Protein AF-0000000067929546 (afdb_homodimer)

Radius of gyration: 17.19 Å; Cα contacts (8 Å, |Δi|>4): 699; chains: 2; bounding box: 38×49×46 Å

Nearest PDB structures (foldseek):
  8ajq-assembly2_C  TM=8.766E-01  e=4.048E-09  Pseudomonas aeruginosa PAO1
  3fac-assembly6_F  TM=7.781E-01  e=1.455E-05  Cereibacter sphaeroides 2.4.1
  1xa8-assembly1_A  TM=7.874E-01  e=9.849E-05  Paracoccus denitrificans
  4x7r-assembly2_B  TM=7.708E-01  e=5.380E-01  Staphylococcus aureus subsp. aureus 21178
  8p1x-assembly1_AAA  TM=8.011E-01  e=2.867E+00  Staphylococcus epidermidis

Structure (mmCIF, N/CA/C/O backbone):
data_AF-0000000067929546-model_v1
#
loop_
_entity.id
_entity.type
_entity.pdbx_description
1 polymer 'CENP-V/GFA domain-containing protein'
#
loop_
_atom_site.group_PDB
_atom_site.id
_atom_site.type_symbol
_atom_site.label_atom_id
_atom_site.label_alt_id
_atom_site.label_comp_id
_atom_site.label_asym_id
_atom_site.label_entity_id
_atom_site.label_seq_id
_atom_site.pdbx_PDB_ins_code
_atom_site.Cartn_x
_atom_site.Cartn_y
_atom_site.Cartn_z
_atom_site.occupancy
_atom_site.B_iso_or_equiv
_atom_site.auth_seq_id
_atom_site.auth_comp_id
_atom_site.auth_asym_id
_atom_site.auth_atom_id
_atom_site.pdbx_PDB_model_num
ATOM 1 N N . MET A 1 1 ? 4.473 21.969 -3.254 1 92.31 1 MET A N 1
ATOM 2 C CA . MET A 1 1 ? 4.766 20.781 -4.047 1 92.31 1 MET A CA 1
ATOM 3 C C . MET A 1 1 ? 3.49 20.219 -4.664 1 92.31 1 MET A C 1
ATOM 5 O O . MET A 1 1 ? 2.445 20.172 -4.012 1 92.31 1 MET A O 1
ATOM 9 N N . ARG A 1 2 ? 3.539 19.891 -5.938 1 94.44 2 ARG A N 1
ATOM 10 C CA . ARG A 1 2 ? 2.441 19.219 -6.637 1 94.44 2 ARG A CA 1
ATOM 11 C C . ARG A 1 2 ? 2.705 17.734 -6.777 1 94.44 2 ARG A C 1
ATOM 13 O O . ARG A 1 2 ? 3.832 17.312 -7.055 1 94.44 2 ARG A O 1
ATOM 20 N N . ASP A 1 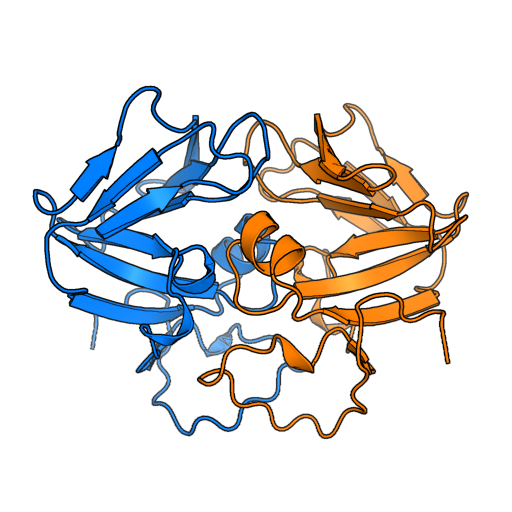3 ? 1.625 17.047 -6.547 1 96.81 3 ASP A N 1
ATOM 21 C CA . ASP A 1 3 ? 1.729 15.594 -6.641 1 96.81 3 ASP A CA 1
ATOM 22 C C . ASP A 1 3 ? 0.472 14.992 -7.27 1 96.81 3 ASP A C 1
ATOM 24 O O . ASP A 1 3 ? -0.437 15.727 -7.672 1 96.81 3 ASP A O 1
ATOM 28 N N . ARG A 1 4 ? 0.546 13.68 -7.562 1 97.56 4 ARG A N 1
ATOM 29 C CA . ARG A 1 4 ? -0.536 13.008 -8.273 1 97.56 4 ARG A CA 1
ATOM 30 C C . ARG A 1 4 ? -0.603 11.531 -7.902 1 97.56 4 ARG A C 1
ATOM 32 O O . ARG A 1 4 ? 0.358 10.969 -7.367 1 97.56 4 ARG A O 1
ATOM 39 N N . CYS A 1 5 ? -1.801 10.984 -8.188 1 98.12 5 CYS A N 1
ATOM 40 C CA . CYS A 1 5 ? -1.928 9.539 -8.055 1 98.12 5 CYS A CA 1
ATOM 41 C C . CYS A 1 5 ? -1.121 8.82 -9.125 1 98.12 5 CYS A C 1
ATOM 43 O O . CYS A 1 5 ? -0.432 9.453 -9.922 1 98.12 5 CYS A O 1
ATOM 45 N N . PHE A 1 6 ? -1.157 7.504 -9.164 1 98.38 6 PHE A N 1
ATOM 46 C CA . PHE A 1 6 ? -0.359 6.652 -10.039 1 98.38 6 PHE A CA 1
ATOM 47 C C . PHE A 1 6 ? -0.61 6.996 -11.508 1 98.38 6 PHE A C 1
ATOM 49 O O . PHE A 1 6 ? 0.334 7.133 -12.289 1 98.38 6 PHE A O 1
ATOM 56 N N . CYS A 1 7 ? -1.867 7.195 -11.859 1 98.12 7 CYS A N 1
ATOM 57 C CA . CYS A 1 7 ? -2.219 7.379 -13.266 1 98.12 7 CYS A CA 1
ATOM 58 C C . CYS A 1 7 ? -2.262 8.859 -13.625 1 98.12 7 CYS A C 1
ATOM 60 O O . CYS A 1 7 ? -2.373 9.211 -14.805 1 98.12 7 CYS A O 1
ATOM 62 N N . GLY A 1 8 ? -2.268 9.68 -12.641 1 97.69 8 GLY A N 1
ATOM 63 C CA . GLY A 1 8 ? -2.275 11.109 -12.906 1 97.69 8 GLY A CA 1
ATOM 64 C C . GLY A 1 8 ? -3.672 11.703 -12.961 1 97.69 8 GLY A C 1
ATOM 65 O O . GLY A 1 8 ? -3.832 12.914 -13.094 1 97.69 8 GLY A O 1
ATOM 66 N N . ALA A 1 9 ? -4.746 10.922 -12.75 1 98 9 ALA A N 1
ATOM 67 C CA . ALA A 1 9 ? -6.121 11.406 -12.844 1 98 9 ALA A CA 1
ATOM 68 C C . ALA A 1 9 ? -6.441 12.352 -11.695 1 98 9 ALA A C 1
ATOM 70 O O . ALA A 1 9 ? -7.297 13.234 -11.828 1 98 9 ALA A O 1
ATOM 71 N N . ILE A 1 10 ? -5.809 12.156 -10.578 1 98.31 10 ILE A N 1
ATOM 72 C CA . ILE A 1 10 ? -5.992 13.023 -9.414 1 98.31 10 ILE A CA 1
ATOM 73 C C . ILE A 1 10 ? -4.688 13.75 -9.102 1 98.31 10 ILE A C 1
ATOM 75 O O . ILE A 1 10 ? -3.623 13.133 -9.047 1 98.31 10 ILE A O 1
ATOM 79 N N . ALA A 1 11 ? -4.754 15 -8.969 1 98 11 ALA A N 1
ATOM 80 C CA . ALA A 1 11 ? -3.617 15.836 -8.578 1 98 11 ALA A CA 1
ATOM 81 C C . ALA A 1 11 ? -3.932 16.625 -7.32 1 98 11 ALA A C 1
ATOM 83 O O . ALA A 1 11 ? -5.094 16.922 -7.031 1 98 11 ALA A O 1
ATOM 84 N N . PHE A 1 12 ? -2.904 16.953 -6.574 1 97.75 12 PHE A N 1
ATOM 85 C CA . PHE A 1 12 ? -3.064 17.75 -5.367 1 97.75 12 PHE A CA 1
ATOM 86 C C . PHE A 1 12 ? -1.812 18.562 -5.09 1 97.75 12 PHE A C 1
ATOM 88 O O . PHE A 1 12 ? -0.768 18.344 -5.707 1 97.75 12 PHE A O 1
ATOM 95 N N . GLU A 1 13 ? -2.041 19.547 -4.23 1 97.44 13 GLU A N 1
ATOM 96 C CA . GLU A 1 13 ? -0.948 20.422 -3.82 1 97.44 13 GLU A CA 1
ATOM 97 C C . GLU A 1 13 ? -0.773 20.406 -2.305 1 97.44 13 GLU A C 1
ATOM 99 O O . GLU A 1 13 ? -1.757 20.406 -1.562 1 97.44 13 GLU A O 1
ATOM 104 N N . VAL A 1 14 ? 0.475 20.406 -1.931 1 95.5 14 VAL A N 1
ATOM 105 C CA . VAL A 1 14 ? 0.87 20.594 -0.538 1 95.5 14 VAL A CA 1
ATOM 106 C C . VAL A 1 14 ? 1.762 21.828 -0.413 1 95.5 14 VAL A C 1
ATOM 108 O O . VAL A 1 14 ? 2.82 21.891 -1.041 1 95.5 14 VAL A O 1
ATOM 111 N N . ASP A 1 15 ? 1.363 22.844 0.345 1 90.81 15 ASP A N 1
ATOM 112 C CA . ASP A 1 15 ? 2.049 24.125 0.429 1 90.81 15 ASP A CA 1
ATOM 113 C C . ASP A 1 15 ? 2.82 24.25 1.74 1 90.81 15 ASP A C 1
ATOM 115 O O . ASP A 1 15 ? 3.822 24.969 1.812 1 90.81 15 ASP A O 1
ATOM 119 N N . GLY A 1 16 ? 2.842 23.531 2.65 1 81.19 16 GLY A N 1
ATOM 120 C CA . GLY A 1 16 ? 3.533 23.641 3.926 1 81.19 16 GLY A CA 1
ATOM 121 C C . GLY A 1 16 ? 4.41 22.438 4.23 1 81.19 16 GLY A C 1
ATOM 122 O O . GLY A 1 16 ? 4.402 21.453 3.486 1 81.19 16 GLY A O 1
ATOM 123 N N . PRO A 1 17 ? 5.297 22.75 5.211 1 85.56 17 PRO A N 1
ATOM 124 C CA . PRO A 1 17 ? 6.129 21.625 5.641 1 85.56 17 PRO A CA 1
ATOM 125 C C . PRO A 1 17 ? 5.305 20.453 6.168 1 85.56 17 PRO A C 1
ATOM 127 O O . PRO A 1 17 ? 4.195 20.641 6.672 1 85.56 17 PRO A O 1
ATOM 130 N N . ALA A 1 18 ? 5.844 19.281 5.969 1 84.94 18 ALA A N 1
ATOM 131 C CA . ALA A 1 18 ? 5.258 18.141 6.656 1 84.94 18 ALA A CA 1
ATOM 132 C C . ALA A 1 18 ? 5.363 18.297 8.172 1 84.94 18 ALA A C 1
ATOM 134 O O . ALA A 1 18 ? 6.434 18.609 8.695 1 84.94 18 ALA A O 1
ATOM 135 N N . GLN A 1 19 ? 4.23 18.188 8.844 1 83.25 19 GLN A N 1
ATOM 136 C CA . GLN A 1 19 ? 4.211 18.266 10.305 1 83.25 19 GLN A CA 1
ATOM 137 C C . GLN A 1 19 ? 4.871 17.031 10.922 1 83.25 19 GLN A C 1
ATOM 139 O O . GLN A 1 19 ? 5.453 17.125 12.008 1 83.25 19 GLN A O 1
ATOM 144 N N . ALA A 1 20 ? 4.676 15.945 10.336 1 92.56 20 ALA A N 1
ATOM 145 C CA . ALA A 1 20 ? 5.207 14.664 10.797 1 92.56 20 ALA A CA 1
ATOM 146 C C . ALA A 1 20 ? 5.418 13.711 9.625 1 92.56 20 ALA A C 1
ATOM 148 O O . ALA A 1 20 ? 4.766 13.844 8.586 1 92.56 20 ALA A O 1
ATOM 149 N N . CYS A 1 21 ? 6.387 12.922 9.758 1 97.75 21 CYS A N 1
ATOM 150 C CA . CYS A 1 21 ? 6.598 11.773 8.883 1 97.75 21 CYS A CA 1
ATOM 151 C C . CYS A 1 21 ? 6.738 10.492 9.688 1 97.75 21 CYS A C 1
ATOM 153 O O . CYS A 1 21 ? 7.723 10.305 10.406 1 97.75 21 CYS A O 1
ATOM 155 N N . VAL A 1 22 ? 5.754 9.617 9.609 1 98.12 22 VAL A N 1
ATOM 156 C CA . VAL A 1 22 ? 5.711 8.469 10.508 1 98.12 22 VAL A CA 1
ATOM 157 C C . VAL A 1 22 ? 5.414 7.203 9.711 1 98.12 22 VAL A C 1
ATOM 159 O O . VAL A 1 22 ? 4.738 7.254 8.68 1 98.12 22 VAL A O 1
ATOM 162 N N . VAL A 1 23 ? 5.961 6.066 10.211 1 98.88 23 VAL A N 1
ATOM 163 C CA . VAL A 1 23 ? 5.656 4.75 9.656 1 98.88 23 VAL A CA 1
ATOM 164 C C . VAL A 1 23 ? 4.539 4.098 10.461 1 98.88 23 VAL A C 1
ATOM 166 O O . VAL A 1 23 ? 4.625 3.996 11.688 1 98.88 23 VAL A O 1
ATOM 169 N N . CYS A 1 24 ? 3.5 3.672 9.828 1 98.75 24 CYS A N 1
ATOM 170 C CA . CYS A 1 24 ? 2.398 2.992 10.5 1 98.75 24 CYS A CA 1
ATOM 171 C C . CYS A 1 24 ? 2.385 1.507 10.164 1 98.75 24 CYS A C 1
ATOM 173 O O . CYS A 1 24 ? 2.553 1.13 9 1 98.75 24 CYS A O 1
ATOM 175 N N . HIS A 1 25 ? 2.186 0.686 11.203 1 98.88 25 HIS A N 1
ATOM 176 C CA . HIS A 1 25 ? 2.174 -0.763 11.039 1 98.88 25 HIS A CA 1
ATOM 177 C C . HIS A 1 25 ? 0.785 -1.336 11.305 1 98.88 25 HIS A C 1
ATOM 179 O O . HIS A 1 25 ? 0.599 -2.555 11.289 1 98.88 25 HIS A O 1
ATOM 185 N N . CYS A 1 26 ? -0.256 -0.526 11.477 1 98.44 26 CYS A N 1
ATOM 186 C CA . CYS A 1 26 ? -1.55 -1.062 11.875 1 98.44 26 CYS A CA 1
ATOM 187 C C . CYS A 1 26 ? -2.176 -1.883 10.758 1 98.44 26 CYS A C 1
ATOM 189 O O . CYS A 1 26 ? -1.914 -1.633 9.578 1 98.44 26 CYS A O 1
ATOM 191 N N . GLU A 1 27 ? -3.02 -2.756 11.148 1 98.31 27 GLU A N 1
ATOM 192 C CA . GLU A 1 27 ? -3.666 -3.639 10.188 1 98.31 27 GLU A CA 1
ATOM 193 C C . GLU A 1 27 ? -4.488 -2.844 9.172 1 98.31 27 GLU A C 1
ATOM 195 O O . GLU A 1 27 ? -4.531 -3.191 7.992 1 98.31 27 GLU A O 1
ATOM 200 N N . SER A 1 28 ? -5.199 -1.804 9.57 1 98.19 28 SER A N 1
ATOM 201 C CA . SER A 1 28 ? -6.055 -1.039 8.672 1 98.19 28 SER A CA 1
ATOM 202 C C . SER A 1 28 ? -5.246 -0.432 7.527 1 98.19 28 SER A C 1
ATOM 204 O O . SER A 1 28 ? -5.633 -0.535 6.363 1 98.19 28 SER A O 1
ATOM 206 N N . CYS A 1 29 ? -4.109 0.156 7.867 1 98.38 29 CYS A N 1
ATOM 207 C CA . CYS A 1 29 ? -3.277 0.755 6.832 1 98.38 29 CYS A CA 1
ATOM 208 C C . CYS A 1 29 ? -2.639 -0.318 5.957 1 98.38 29 CYS A C 1
ATOM 210 O O . CYS A 1 29 ? -2.488 -0.131 4.746 1 98.38 29 CYS A O 1
ATOM 212 N N . ARG A 1 30 ? -2.24 -1.411 6.645 1 98.69 30 ARG A N 1
ATOM 213 C CA . ARG A 1 30 ? -1.715 -2.551 5.902 1 98.69 30 ARG A CA 1
ATOM 214 C C . ARG A 1 30 ? -2.721 -3.039 4.863 1 98.69 30 ARG A C 1
ATOM 216 O O . ARG A 1 30 ? -2.359 -3.289 3.711 1 98.69 30 ARG A O 1
ATOM 223 N N . ARG A 1 31 ? -3.969 -3.088 5.207 1 98.25 31 ARG A N 1
ATOM 224 C CA . ARG A 1 31 ? -5.012 -3.57 4.309 1 98.25 31 ARG A CA 1
ATOM 225 C C . ARG A 1 31 ? -5.352 -2.525 3.252 1 98.25 31 ARG A C 1
ATOM 227 O O . ARG A 1 31 ? -5.582 -2.863 2.088 1 98.25 31 ARG A O 1
ATOM 234 N N . GLN A 1 32 ? -5.383 -1.284 3.609 1 98.62 32 GLN A N 1
ATOM 235 C CA . GLN A 1 32 ? -5.707 -0.235 2.648 1 98.62 32 GLN A CA 1
ATOM 236 C C . GLN A 1 32 ? -4.672 -0.171 1.531 1 98.62 32 GLN A C 1
ATOM 238 O O . GLN A 1 32 ? -5.02 -0.014 0.359 1 98.62 32 GLN A O 1
ATOM 243 N N . CYS A 1 33 ? -3.41 -0.289 1.898 1 98.88 33 CYS A N 1
ATOM 244 C CA . CYS A 1 33 ? -2.33 -0.097 0.936 1 98.88 33 CYS A CA 1
ATOM 245 C C . CYS A 1 33 ? -1.779 -1.437 0.461 1 98.88 33 CYS A C 1
ATOM 247 O O . CYS A 1 33 ? -0.875 -1.479 -0.376 1 98.88 33 CYS A O 1
ATOM 249 N N . SER A 1 34 ? -2.287 -2.549 1.002 1 98.81 34 SER A N 1
ATOM 250 C CA . SER A 1 34 ? -1.815 -3.896 0.699 1 98.81 34 SER A CA 1
ATOM 251 C C . SER A 1 34 ? -0.295 -3.982 0.788 1 98.81 34 SER A C 1
ATOM 253 O O . SER A 1 34 ? 0.356 -4.512 -0.114 1 98.81 34 SER A O 1
ATOM 255 N N . ALA A 1 35 ? 0.312 -3.465 1.835 1 98.94 35 ALA A N 1
ATOM 256 C CA . ALA A 1 35 ? 1.752 -3.371 2.064 1 98.94 35 ALA A CA 1
ATOM 257 C C . ALA A 1 35 ? 2.088 -3.59 3.537 1 98.94 35 ALA A C 1
ATOM 259 O O . ALA A 1 35 ? 1.238 -3.393 4.41 1 98.94 35 ALA A O 1
ATOM 260 N N . PRO A 1 36 ? 3.289 -4.07 3.812 1 98.88 36 PRO A N 1
ATOM 261 C CA . PRO A 1 36 ? 3.592 -4.434 5.199 1 98.88 36 PRO A CA 1
ATOM 262 C C . PRO A 1 36 ? 3.709 -3.215 6.113 1 98.88 36 PRO A C 1
ATOM 264 O O . PRO A 1 36 ? 3.68 -3.354 7.34 1 98.88 36 PRO A O 1
ATOM 267 N N . MET A 1 37 ? 3.877 -2.059 5.562 1 98.88 37 MET A N 1
ATOM 268 C CA . MET A 1 37 ? 3.932 -0.784 6.273 1 98.88 37 MET A CA 1
ATOM 269 C C . MET A 1 37 ? 3.594 0.373 5.336 1 98.88 37 MET A C 1
ATOM 271 O O . MET A 1 37 ? 3.688 0.239 4.117 1 98.88 37 MET A O 1
ATOM 275 N N . THR A 1 38 ? 3.166 1.454 5.91 1 98.81 38 THR A N 1
ATOM 276 C CA . THR A 1 38 ? 2.996 2.697 5.168 1 98.81 38 THR A CA 1
ATOM 277 C C . THR A 1 38 ? 3.688 3.855 5.883 1 98.81 38 THR A C 1
ATOM 279 O O . THR A 1 38 ? 4.141 3.707 7.02 1 98.81 38 THR A O 1
ATOM 282 N N . THR A 1 39 ? 3.926 4.898 5.152 1 98.75 39 THR A N 1
ATOM 283 C CA . THR A 1 39 ? 4.551 6.098 5.691 1 98.75 39 THR A CA 1
ATOM 284 C C . THR A 1 39 ? 3.717 7.336 5.371 1 98.75 39 THR A C 1
ATOM 286 O O . THR A 1 39 ? 3.387 7.586 4.211 1 98.75 39 THR A O 1
ATOM 289 N N . TYR A 1 40 ? 3.393 8.109 6.398 1 97.88 40 TYR A N 1
ATOM 290 C CA . TYR A 1 40 ? 2.557 9.297 6.246 1 97.88 40 TYR A CA 1
ATOM 291 C C . TYR A 1 40 ? 3.375 10.562 6.438 1 97.88 40 TYR A C 1
ATOM 293 O O . TYR A 1 40 ? 4.309 10.594 7.242 1 97.88 40 TYR A O 1
ATOM 301 N N . ILE A 1 41 ? 2.971 11.555 5.699 1 97.25 41 ILE A N 1
ATOM 302 C CA . ILE A 1 41 ? 3.297 12.93 6.066 1 97.25 41 ILE A CA 1
ATOM 303 C C . ILE A 1 41 ? 2.033 13.656 6.516 1 97.25 41 ILE A C 1
ATOM 305 O O . ILE A 1 41 ? 0.998 13.586 5.848 1 97.25 41 ILE A O 1
ATOM 309 N N . GLY A 1 42 ? 2.064 14.234 7.719 1 97.12 42 GLY A N 1
ATOM 310 C CA . GLY A 1 42 ? 0.975 15.07 8.195 1 97.12 42 GLY A CA 1
ATOM 311 C C . GLY A 1 42 ? 1.061 16.5 7.688 1 97.12 42 GLY A C 1
ATOM 312 O O . GLY A 1 42 ? 2.123 17.125 7.75 1 97.12 42 GLY A O 1
ATOM 313 N N . VAL A 1 43 ? -0.032 16.953 7.121 1 96.62 43 VAL A N 1
ATOM 314 C CA . VAL A 1 43 ? -0.111 18.312 6.602 1 96.62 43 VAL A CA 1
ATOM 315 C C . VAL A 1 43 ? -1.313 19.031 7.215 1 96.62 43 VAL A C 1
ATOM 317 O O . VAL A 1 43 ? -2.426 18.5 7.219 1 96.62 43 VAL A O 1
ATOM 320 N N . LEU A 1 44 ? -1.106 20.203 7.711 1 96 44 LEU A N 1
ATOM 321 C CA . LEU A 1 44 ? -2.189 20.953 8.344 1 96 44 LEU A CA 1
ATOM 322 C C . LEU A 1 44 ? -3.271 21.312 7.332 1 96 44 LEU A C 1
ATOM 324 O O . LEU A 1 44 ? -2.971 21.625 6.176 1 96 44 LEU A O 1
ATOM 328 N N . ASP A 1 45 ? -4.512 21.266 7.891 1 95.75 45 ASP A N 1
ATOM 329 C CA . ASP A 1 45 ? -5.598 21.781 7.062 1 95.75 45 ASP A CA 1
ATOM 330 C C . ASP A 1 45 ? -5.316 23.219 6.617 1 95.75 45 ASP A C 1
ATOM 332 O O . ASP A 1 45 ? -4.82 24.031 7.402 1 95.75 45 ASP A O 1
ATOM 336 N N . GLY A 1 46 ? -5.566 23.484 5.371 1 96.31 46 GLY A N 1
ATOM 337 C CA . GLY A 1 46 ? -5.27 24.781 4.805 1 96.31 46 GLY A CA 1
ATOM 338 C C . GLY A 1 46 ? -3.961 24.828 4.043 1 96.31 46 GLY A C 1
ATOM 339 O O . GLY A 1 46 ? -3.697 25.766 3.297 1 96.31 46 GLY A O 1
ATOM 340 N N . GLN A 1 47 ? -3.178 23.766 4.227 1 97.25 47 GLN A N 1
ATOM 341 C CA . GLN A 1 47 ? -1.876 23.734 3.572 1 97.25 47 GLN A CA 1
ATOM 342 C C . GLN A 1 47 ? -1.856 22.688 2.455 1 97.25 47 GLN A C 1
ATOM 344 O O . GLN A 1 47 ? -0.788 22.234 2.051 1 97.25 47 GLN A O 1
ATOM 349 N N . TRP A 1 48 ? -2.959 22.328 2.07 1 96.69 48 TRP A N 1
ATOM 350 C CA . TRP A 1 48 ? -3.1 21.375 0.974 1 96.69 48 TRP A CA 1
ATOM 351 C C . TRP A 1 48 ? -4.422 21.578 0.244 1 96.69 48 TRP A C 1
ATOM 353 O O . TRP A 1 48 ? -5.344 22.203 0.773 1 96.69 48 TRP A O 1
ATOM 363 N N . ARG A 1 49 ? -4.492 21.109 -0.999 1 97.5 49 ARG A N 1
ATOM 364 C CA . ARG A 1 49 ? -5.75 21.109 -1.739 1 97.5 49 ARG A CA 1
ATOM 365 C C . ARG A 1 49 ? -5.715 20.094 -2.875 1 97.5 49 ARG A C 1
ATOM 367 O O . ARG A 1 49 ? -4.656 19.828 -3.451 1 97.5 49 ARG A O 1
ATOM 374 N N . TRP A 1 50 ? -6.852 19.469 -3.203 1 97.81 50 TRP A N 1
ATOM 375 C CA . TRP A 1 50 ? -7.02 18.719 -4.438 1 97.81 50 TRP A CA 1
ATOM 376 C C . TRP A 1 50 ? -7.055 19.641 -5.648 1 97.81 50 TRP A C 1
ATOM 378 O O . TRP A 1 50 ? -7.559 20.766 -5.566 1 97.81 50 TRP A O 1
ATOM 388 N N . LEU A 1 51 ? -6.477 19.094 -6.754 1 97 51 LEU A N 1
ATOM 389 C CA . LEU A 1 51 ? -6.512 19.844 -8 1 97 51 LEU A CA 1
ATOM 390 C C . LEU A 1 51 ? -7.426 19.172 -9.023 1 97 51 LEU A C 1
ATOM 392 O O . LEU A 1 51 ? -7.125 18.078 -9.5 1 97 51 LEU A O 1
ATOM 396 N N . GLY A 1 52 ? -8.578 19.703 -9.32 1 93.81 52 GLY A N 1
ATOM 397 C CA . GLY A 1 52 ? -9.523 19.094 -10.25 1 93.81 52 GLY A CA 1
ATOM 398 C C . GLY A 1 52 ? -10.484 18.141 -9.578 1 93.81 52 GLY A C 1
ATOM 399 O O . GLY A 1 52 ? -11.125 18.484 -8.586 1 93.81 52 GLY A O 1
ATOM 400 N N . LYS A 1 53 ? -10.562 16.891 -10.195 1 93.88 53 LYS A N 1
ATOM 401 C CA . LYS A 1 53 ? -11.484 15.891 -9.648 1 93.88 53 LYS A CA 1
ATOM 402 C C . LYS A 1 53 ? -10.969 15.344 -8.32 1 93.88 53 LYS A C 1
ATOM 404 O O . LYS A 1 53 ? -9.805 14.938 -8.211 1 93.88 53 LYS A O 1
ATOM 409 N N . PRO A 1 54 ? -11.82 15.398 -7.297 1 96.5 54 PRO A N 1
ATOM 410 C CA . PRO A 1 54 ? -11.391 14.828 -6.023 1 96.5 54 PRO A CA 1
ATOM 411 C C . PRO A 1 54 ? -11.367 13.297 -6.035 1 96.5 54 PRO A C 1
ATOM 413 O O . PRO A 1 54 ? -12.031 12.68 -6.871 1 96.5 54 PRO A O 1
ATOM 416 N N . PRO A 1 55 ? -10.617 12.742 -5.129 1 98.62 55 PRO A N 1
ATOM 417 C CA . PRO A 1 55 ? -10.586 11.281 -5.012 1 98.62 55 PRO A CA 1
ATOM 418 C C . PRO A 1 55 ? -11.891 10.719 -4.445 1 98.62 55 PRO A C 1
ATOM 420 O O . PRO A 1 55 ? -12.719 11.461 -3.93 1 98.62 55 PRO A O 1
ATOM 423 N N . LYS A 1 56 ? -12.047 9.414 -4.648 1 98.75 56 LYS A N 1
ATOM 424 C CA . LYS A 1 56 ? -13.125 8.703 -3.969 1 98.75 56 LYS A CA 1
ATOM 425 C C . LYS A 1 56 ? -12.844 8.578 -2.475 1 98.75 56 LYS A C 1
ATOM 427 O O . LYS A 1 56 ? -11.688 8.445 -2.064 1 98.75 56 LYS A O 1
ATOM 432 N N . VAL A 1 57 ? -13.945 8.609 -1.695 1 98.81 57 VAL A N 1
ATOM 433 C CA . VAL A 1 57 ? -13.836 8.562 -0.241 1 98.81 57 VAL A CA 1
ATOM 434 C C . VAL A 1 57 ? -14.289 7.191 0.268 1 98.81 57 VAL A C 1
ATOM 436 O O . VAL A 1 57 ? -15.289 6.648 -0.204 1 98.81 57 VAL A O 1
ATOM 439 N N . PHE A 1 58 ? -13.523 6.621 1.146 1 98.88 58 PHE A N 1
ATOM 440 C CA . PHE A 1 58 ? -13.859 5.406 1.879 1 98.88 58 PHE A CA 1
ATOM 441 C C . PHE A 1 58 ? -13.75 5.633 3.381 1 98.88 58 PHE A C 1
ATOM 443 O O . PHE A 1 58 ? -12.664 5.906 3.896 1 98.88 58 PHE A O 1
ATOM 450 N N . ASN A 1 59 ? -14.898 5.547 4.031 1 98.69 59 ASN A N 1
ATOM 451 C CA . ASN A 1 59 ? -14.898 5.621 5.488 1 98.69 59 ASN A CA 1
ATOM 452 C C . ASN A 1 59 ? -14.711 4.242 6.117 1 98.69 59 ASN A C 1
ATOM 454 O O . ASN A 1 59 ? -15.688 3.52 6.344 1 98.69 59 ASN A O 1
ATOM 458 N N . SER A 1 60 ? -13.477 3.904 6.488 1 98.25 60 SER A N 1
ATOM 459 C CA . SER A 1 60 ? -13.125 2.551 6.902 1 98.25 60 SER A CA 1
ATOM 460 C C . SER A 1 60 ? -13.641 2.254 8.305 1 98.25 60 SER A C 1
ATOM 462 O O . SER A 1 60 ? -13.844 1.093 8.672 1 98.25 60 SER A O 1
ATOM 464 N N . SER A 1 61 ? -13.766 3.174 9.203 1 97.38 61 SER A N 1
ATOM 465 C CA . SER A 1 61 ? -14.32 3.113 10.555 1 97.38 61 SER A CA 1
ATOM 466 C C . SER A 1 61 ? -14.852 4.473 10.992 1 97.38 61 SER A C 1
ATOM 468 O O . SER A 1 61 ? -14.617 5.484 10.328 1 97.38 61 SER A O 1
ATOM 470 N N . PRO A 1 62 ? -15.703 4.504 12.031 1 96.94 62 PRO A N 1
ATOM 471 C CA . PRO A 1 62 ? -16.234 5.805 12.453 1 96.94 62 PRO A CA 1
ATOM 472 C C . PRO A 1 62 ? -15.133 6.84 12.68 1 96.94 62 PRO A C 1
ATOM 474 O O . PRO A 1 62 ? -14.18 6.59 13.43 1 96.94 62 PRO A O 1
ATOM 477 N N . GLY A 1 63 ? -15.211 7.938 11.945 1 97.12 63 GLY A N 1
ATOM 478 C CA . GLY A 1 63 ? -14.289 9.047 12.148 1 97.12 63 GLY A CA 1
ATOM 479 C C . GLY A 1 63 ? -13.023 8.922 11.32 1 97.12 63 GLY A C 1
ATOM 480 O O . GLY A 1 63 ? -12.102 9.727 11.453 1 97.12 63 GLY A O 1
ATOM 481 N N . VAL A 1 64 ? -12.938 7.898 10.508 1 98.19 64 VAL A N 1
ATOM 482 C CA . VAL A 1 64 ? -11.734 7.684 9.703 1 98.19 64 VAL A CA 1
ATOM 483 C C . VAL A 1 64 ? -12.094 7.762 8.219 1 98.19 64 VAL A C 1
ATOM 485 O O . VAL A 1 64 ? -12.922 6.992 7.73 1 98.19 64 VAL A O 1
ATOM 488 N N . GLU A 1 65 ? -11.477 8.695 7.539 1 98.44 65 GLU A N 1
ATOM 489 C CA . GLU A 1 65 ? -11.672 8.898 6.105 1 98.44 65 GLU A CA 1
ATOM 490 C C . GLU A 1 65 ? -10.406 8.555 5.324 1 98.44 65 GLU A C 1
ATOM 492 O O . GLU A 1 65 ? -9.32 9.023 5.656 1 98.44 65 GLU A O 1
ATOM 497 N N . ARG A 1 66 ? -10.562 7.719 4.383 1 98.81 66 ARG A N 1
ATOM 498 C CA . ARG A 1 66 ? -9.516 7.348 3.432 1 98.81 66 ARG A CA 1
ATOM 499 C C . ARG A 1 66 ? -9.914 7.73 2.008 1 98.81 66 ARG A C 1
ATOM 501 O O . ARG A 1 66 ? -11.094 7.723 1.665 1 98.81 66 ARG A O 1
ATOM 508 N N . THR A 1 67 ? -8.93 8.109 1.201 1 98.88 67 THR A N 1
ATOM 509 C CA . THR A 1 67 ? -9.258 8.445 -0.181 1 98.88 67 THR A CA 1
ATOM 510 C C . THR A 1 67 ? -8.359 7.68 -1.148 1 98.88 67 THR A C 1
ATOM 512 O O . THR A 1 67 ? -7.27 7.23 -0.775 1 98.88 67 THR A O 1
ATOM 515 N N . PHE A 1 68 ? -8.844 7.48 -2.367 1 98.88 68 PHE A N 1
ATOM 516 C CA . PHE A 1 68 ? -8.102 6.77 -3.4 1 98.88 68 PHE A CA 1
ATOM 517 C C . PHE A 1 68 ? -8.586 7.172 -4.789 1 98.88 68 PHE A C 1
ATOM 519 O O . PHE A 1 68 ? -9.672 7.723 -4.938 1 98.88 68 PHE A O 1
ATOM 526 N N . CYS A 1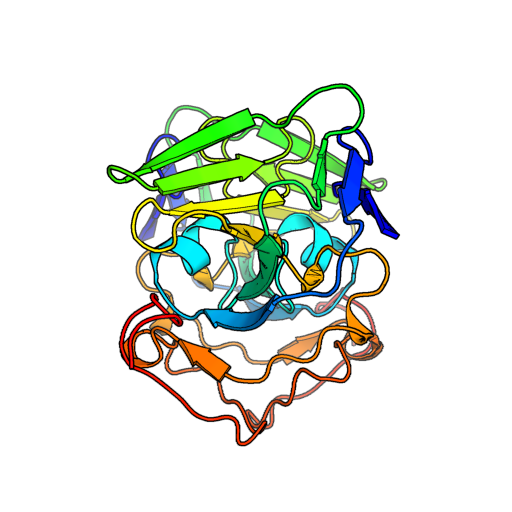 69 ? -7.754 6.996 -5.766 1 98.81 69 CYS A N 1
ATOM 527 C CA . CYS A 1 69 ? -8.148 7.211 -7.152 1 98.81 69 CYS A CA 1
ATOM 528 C C . CYS A 1 69 ? -9.062 6.094 -7.641 1 98.81 69 CYS A C 1
ATOM 530 O O . CYS A 1 69 ? -8.719 4.914 -7.535 1 98.81 69 CYS A O 1
ATOM 532 N N . ASP A 1 70 ? -10.188 6.418 -8.211 1 98.12 70 ASP A N 1
ATOM 533 C CA . ASP A 1 70 ? -11.148 5.402 -8.625 1 98.12 70 ASP A CA 1
ATOM 534 C C . ASP A 1 70 ? -10.797 4.84 -10 1 98.12 70 ASP A C 1
ATOM 536 O O . ASP A 1 70 ? -11.5 3.971 -10.516 1 98.12 70 ASP A O 1
ATOM 540 N N . TYR A 1 71 ? -9.734 5.316 -10.617 1 98.44 71 TYR A N 1
ATOM 541 C CA . TYR A 1 71 ? -9.273 4.781 -11.891 1 98.44 71 TYR A CA 1
ATOM 542 C C . TYR A 1 71 ? -8.094 3.84 -11.695 1 98.44 71 TYR A C 1
ATOM 544 O O . TYR A 1 71 ? -8.078 2.73 -12.234 1 98.44 71 TYR A O 1
ATOM 552 N N . CYS A 1 72 ? -7.137 4.25 -10.898 1 98.69 72 CYS A N 1
ATOM 553 C CA . CYS A 1 72 ? -5.949 3.412 -10.773 1 98.69 72 CYS A CA 1
ATOM 554 C C . CYS A 1 72 ? -5.918 2.719 -9.414 1 98.69 72 CYS A C 1
ATOM 556 O O . CYS A 1 72 ? -5.121 1.805 -9.195 1 98.69 72 CYS A O 1
ATOM 558 N N . GLY A 1 73 ? -6.703 3.137 -8.508 1 98.69 73 GLY A N 1
ATOM 559 C CA . GLY A 1 73 ? -6.828 2.451 -7.23 1 98.69 73 GLY A CA 1
ATOM 560 C C . GLY A 1 73 ? -5.844 2.947 -6.188 1 98.69 73 GLY A C 1
ATOM 561 O O . GLY A 1 73 ? -5.91 2.553 -5.023 1 98.69 73 GLY A O 1
ATOM 562 N N . SER A 1 74 ? -4.898 3.805 -6.516 1 98.69 74 SER A N 1
ATOM 563 C CA . SER A 1 74 ? -3.875 4.254 -5.578 1 98.69 74 SER A CA 1
ATOM 564 C C . SER A 1 74 ? -4.492 4.969 -4.383 1 98.69 74 SER A C 1
ATOM 566 O O . SER A 1 74 ? -5.266 5.914 -4.547 1 98.69 74 SER A O 1
ATOM 568 N N . PRO A 1 75 ? -4.188 4.516 -3.143 1 98.88 75 PRO A N 1
ATOM 569 C CA . PRO A 1 75 ? -4.566 5.316 -1.977 1 98.88 75 PRO A CA 1
ATOM 570 C C . PRO A 1 75 ? -3.902 6.691 -1.967 1 98.88 75 PRO A C 1
ATOM 572 O O . PRO A 1 75 ? -2.754 6.832 -2.396 1 98.88 75 PRO A O 1
ATOM 575 N N . LEU A 1 76 ? -4.617 7.691 -1.438 1 98.69 76 LEU A N 1
ATOM 576 C CA . LEU A 1 76 ? -4.066 9.039 -1.567 1 98.69 76 LEU A CA 1
ATOM 577 C C . LEU A 1 76 ? -3.957 9.711 -0.205 1 98.69 76 LEU A C 1
ATOM 579 O O . LEU A 1 76 ? -3.027 10.484 0.035 1 98.69 76 LEU A O 1
ATOM 583 N N . SER A 1 77 ? -4.953 9.461 0.669 1 98.5 77 SER A N 1
ATOM 584 C CA . SER A 1 77 ? -4.883 10.18 1.936 1 98.5 77 SER A CA 1
ATOM 585 C C . SER A 1 77 ? -5.695 9.477 3.02 1 98.5 77 SER A C 1
ATOM 587 O O . SER A 1 77 ? -6.492 8.586 2.723 1 98.5 77 SER A O 1
ATOM 589 N N . PHE A 1 78 ? -5.359 9.836 4.215 1 98.12 78 PHE A N 1
ATOM 590 C CA . PHE A 1 78 ? -5.961 9.367 5.457 1 98.12 78 PHE A CA 1
ATOM 591 C C . PHE A 1 78 ? -6.207 10.531 6.41 1 98.12 78 PHE A C 1
ATOM 593 O O . PHE A 1 78 ? -5.371 11.43 6.523 1 98.12 78 PHE A O 1
ATOM 600 N N . ARG A 1 79 ? -7.395 10.531 6.992 1 97.56 79 ARG A N 1
ATOM 601 C CA . ARG A 1 79 ? -7.629 11.469 8.086 1 97.56 79 ARG A CA 1
ATOM 602 C C . ARG A 1 79 ? -8.5 10.836 9.172 1 97.56 79 ARG A C 1
ATOM 604 O O . ARG A 1 79 ? -9.336 9.984 8.883 1 97.56 79 ARG A O 1
ATOM 611 N N . SER A 1 80 ? -8.211 11.188 10.367 1 96.81 80 SER A N 1
ATOM 612 C CA . SER A 1 80 ? -8.961 10.695 11.523 1 96.81 80 SER A CA 1
ATOM 613 C C . SER A 1 80 ? -9.445 11.852 12.398 1 96.81 80 SER A C 1
ATOM 615 O O . SER A 1 80 ? -8.75 12.852 12.555 1 96.81 80 SER A O 1
ATOM 617 N N . LYS A 1 81 ? -10.617 11.672 13.016 1 95.38 81 LYS A N 1
ATOM 618 C CA . LYS A 1 81 ? -11.133 12.656 13.961 1 95.38 81 LYS A CA 1
ATOM 619 C C . LYS A 1 81 ? -10.219 12.789 15.172 1 95.38 81 LYS A C 1
ATOM 621 O O . LYS A 1 81 ? -10.164 13.852 15.805 1 95.38 81 LYS A O 1
ATOM 626 N N . ASN A 1 82 ? -9.477 11.719 15.516 1 93.56 82 ASN A N 1
ATOM 627 C CA . ASN A 1 82 ? -8.578 11.719 16.672 1 93.56 82 ASN A CA 1
ATOM 628 C C . ASN A 1 82 ? -7.332 12.555 16.406 1 93.56 82 ASN A C 1
ATOM 630 O O . ASN A 1 82 ? -6.617 12.922 17.344 1 93.56 82 ASN A O 1
ATOM 634 N N . MET A 1 83 ? -6.98 12.766 15.219 1 93.31 83 MET A N 1
ATOM 635 C CA . MET A 1 83 ? -5.891 13.633 14.781 1 93.31 83 MET A CA 1
ATOM 636 C C . MET A 1 83 ? -6.422 14.805 13.961 1 93.31 83 MET A C 1
ATOM 638 O O . MET A 1 83 ? -6.191 14.875 12.75 1 93.31 83 MET A O 1
ATOM 642 N N . SER A 1 84 ? -7.059 15.727 14.656 1 90.75 84 SER A N 1
ATOM 643 C CA . SER A 1 84 ? -7.832 16.797 14.023 1 90.75 84 SER A CA 1
ATOM 644 C C . SER A 1 84 ? -6.918 17.812 13.344 1 90.75 84 SER A C 1
ATOM 646 O O . SER A 1 84 ? -5.781 18.016 13.781 1 90.75 84 SER A O 1
ATOM 648 N N . GLY A 1 85 ? -7.426 18.375 12.266 1 94.25 85 GLY A N 1
ATOM 649 C CA . GLY A 1 85 ? -6.758 19.484 11.617 1 94.25 85 GLY A CA 1
ATOM 650 C C . GLY A 1 85 ? -5.613 19.047 10.719 1 94.25 85 GLY A C 1
ATOM 651 O O . GLY A 1 85 ? -4.82 19.891 10.266 1 94.25 85 GLY A O 1
ATOM 652 N N . VAL A 1 86 ? -5.484 17.75 10.57 1 96.12 86 VAL A N 1
ATOM 653 C CA . VAL A 1 86 ? -4.344 17.234 9.812 1 96.12 86 VAL A CA 1
ATOM 654 C C . VAL A 1 86 ? -4.824 16.266 8.742 1 96.12 86 VAL A C 1
ATOM 656 O O . VAL A 1 86 ? -5.695 15.422 9 1 96.12 86 VAL A O 1
ATOM 659 N N . MET A 1 87 ? -4.359 16.516 7.539 1 96.94 87 MET A N 1
ATOM 660 C CA . MET A 1 87 ? -4.469 15.523 6.473 1 96.94 87 MET A CA 1
ATOM 661 C C . MET A 1 87 ? -3.18 14.719 6.34 1 96.94 87 MET A C 1
ATOM 663 O O . MET A 1 87 ? -2.084 15.281 6.41 1 96.94 87 MET A O 1
ATOM 667 N N . HIS A 1 88 ? -3.289 13.445 6.223 1 97.88 88 HIS A N 1
ATOM 668 C CA . HIS A 1 88 ? -2.139 12.562 6.055 1 97.88 88 HIS A CA 1
ATOM 669 C C . HIS A 1 88 ? -2.023 12.078 4.609 1 97.88 88 HIS A C 1
ATOM 671 O O . HIS A 1 88 ? -2.951 11.461 4.082 1 97.88 88 HIS A O 1
ATOM 677 N N . PHE A 1 89 ? -0.976 12.43 3.982 1 98.12 89 PHE A N 1
ATOM 678 C CA . PHE A 1 89 ? -0.645 11.914 2.66 1 98.12 89 PHE A CA 1
ATOM 679 C C . PHE A 1 89 ? 0.44 10.852 2.752 1 98.12 89 PHE A C 1
ATOM 681 O O . PHE A 1 89 ? 1.181 10.789 3.736 1 98.12 89 PHE A O 1
ATOM 688 N N . PHE A 1 90 ? 0.505 9.992 1.778 1 98.44 90 PHE A N 1
ATOM 689 C CA . PHE A 1 90 ? 1.471 8.898 1.803 1 98.44 90 PHE A CA 1
ATOM 690 C C . PHE A 1 90 ? 2.809 9.344 1.229 1 98.44 90 PHE A C 1
ATOM 692 O O . PHE A 1 90 ? 2.904 9.672 0.045 1 98.44 90 PHE A O 1
ATOM 699 N N . ALA A 1 91 ? 3.84 9.297 2.012 1 97.88 91 ALA A N 1
ATOM 700 C CA . ALA A 1 91 ? 5.176 9.758 1.652 1 97.88 91 ALA A CA 1
ATOM 701 C C . ALA A 1 91 ? 5.691 9.047 0.407 1 97.88 91 ALA A C 1
ATOM 703 O O . ALA A 1 91 ? 6.258 9.672 -0.489 1 97.88 91 ALA A O 1
ATOM 704 N N . ALA A 1 92 ? 5.426 7.723 0.393 1 97.38 92 ALA A N 1
ATOM 705 C CA . ALA A 1 92 ? 6.008 6.879 -0.647 1 97.38 92 ALA A CA 1
ATOM 706 C C . ALA A 1 92 ? 5.367 7.16 -2.004 1 97.38 92 ALA A C 1
ATOM 708 O O . ALA A 1 92 ? 5.887 6.742 -3.041 1 97.38 92 ALA A O 1
ATOM 709 N N . ALA A 1 93 ? 4.23 7.859 -2.035 1 93.12 93 ALA A N 1
ATOM 710 C CA . ALA A 1 93 ? 3.529 8.156 -3.281 1 93.12 93 ALA A CA 1
ATOM 711 C C . ALA A 1 93 ? 3.803 9.586 -3.738 1 93.12 93 ALA A C 1
ATOM 713 O O . ALA A 1 93 ? 3.303 10.016 -4.777 1 93.12 93 ALA A O 1
ATOM 714 N N . MET A 1 94 ? 4.598 10.297 -2.973 1 95.94 94 MET A N 1
ATOM 715 C CA . MET A 1 94 ? 4.93 11.672 -3.334 1 95.94 94 MET A CA 1
ATOM 716 C C . MET A 1 94 ? 5.918 11.703 -4.492 1 95.94 94 MET A C 1
ATOM 718 O O . MET A 1 94 ? 6.57 10.703 -4.789 1 95.94 94 MET A O 1
ATOM 722 N N . ALA A 1 95 ? 6.008 12.844 -5.125 1 95.31 95 ALA A N 1
ATOM 723 C CA . ALA A 1 95 ? 6.887 13.016 -6.281 1 95.31 95 ALA A CA 1
ATOM 724 C C . ALA A 1 95 ? 8.344 12.805 -5.898 1 95.31 95 ALA A C 1
ATOM 726 O O . ALA A 1 95 ? 9.125 12.266 -6.688 1 95.31 95 ALA A O 1
ATOM 727 N N . GLU A 1 96 ? 8.734 13.266 -4.688 1 95.94 96 GLU A N 1
ATOM 728 C CA . GLU A 1 96 ? 10.086 13.094 -4.16 1 95.94 96 GLU A CA 1
ATOM 729 C C . GLU A 1 96 ? 10.07 12.352 -2.828 1 95.94 96 GLU A C 1
ATOM 731 O O . GLU A 1 96 ? 10.438 12.914 -1.793 1 95.94 96 GLU A O 1
ATOM 736 N N . PRO A 1 97 ? 9.758 11.062 -2.926 1 97.56 97 PRO A N 1
ATOM 737 C CA . PRO A 1 97 ? 9.57 10.312 -1.685 1 97.56 97 PRO A CA 1
ATOM 738 C C . PRO A 1 97 ? 10.836 10.227 -0.842 1 97.56 97 PRO A C 1
ATOM 740 O O . PRO A 1 97 ? 10.766 10.078 0.38 1 97.56 97 PRO A O 1
ATOM 743 N N . GLU A 1 98 ? 12.016 10.344 -1.45 1 97.5 98 GLU A N 1
ATOM 744 C CA . GLU A 1 98 ? 13.289 10.234 -0.738 1 97.5 98 GLU A CA 1
ATOM 745 C C . GLU A 1 98 ? 13.461 11.375 0.26 1 97.5 98 GLU A C 1
ATOM 747 O O . GLU A 1 98 ? 14.273 11.281 1.182 1 97.5 98 GLU A O 1
ATOM 752 N N . LYS A 1 99 ? 12.656 12.414 0.153 1 96.19 99 LYS A N 1
ATOM 753 C CA . LYS A 1 99 ? 12.797 13.594 1 1 96.19 99 LYS A CA 1
ATOM 754 C C . LYS A 1 99 ? 11.992 13.453 2.285 1 96.19 99 LYS A C 1
ATOM 756 O O . LYS A 1 99 ? 12.094 14.281 3.191 1 96.19 99 LYS A O 1
ATOM 761 N N . PHE A 1 100 ? 11.266 12.391 2.354 1 97 100 PHE A N 1
ATOM 762 C CA . PHE A 1 100 ? 10.352 12.234 3.482 1 97 100 PHE A CA 1
ATOM 763 C C . PHE A 1 100 ? 10.766 11.047 4.348 1 97 100 PHE A C 1
ATOM 765 O O . PHE A 1 100 ? 10 10.094 4.516 1 97 100 PHE A O 1
ATOM 772 N N . ALA A 1 101 ? 11.945 11.258 5.004 1 97.75 101 ALA A N 1
ATOM 773 C CA . ALA A 1 101 ? 12.406 10.211 5.91 1 97.75 101 ALA A CA 1
ATOM 77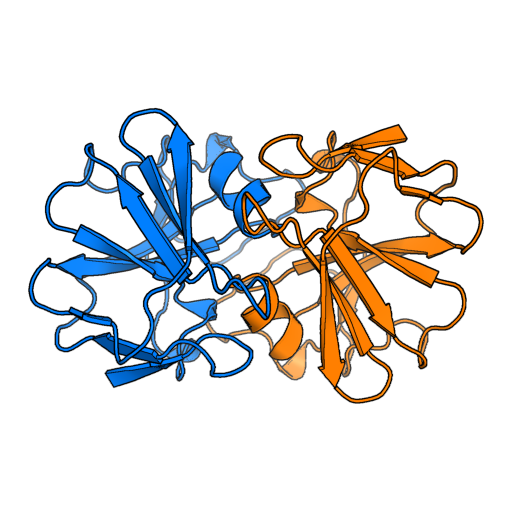4 C C . ALA A 1 101 ? 11.578 10.188 7.191 1 97.75 101 ALA A C 1
ATOM 776 O O . ALA A 1 101 ? 11.43 11.211 7.863 1 97.75 101 ALA A O 1
ATOM 777 N N . PRO A 1 102 ? 11.031 9 7.48 1 98.5 102 PRO A N 1
ATOM 778 C CA . PRO A 1 102 ? 10.234 8.938 8.711 1 98.5 102 PRO A CA 1
ATOM 779 C C . PRO A 1 102 ? 11.086 9.047 9.969 1 98.5 102 PRO A C 1
ATOM 781 O O . PRO A 1 102 ? 12.305 8.836 9.922 1 98.5 102 PRO A O 1
ATOM 784 N N . THR A 1 103 ? 10.383 9.414 11.07 1 98.38 103 THR A N 1
ATOM 785 C CA . THR A 1 103 ? 11.109 9.633 12.312 1 98.38 103 THR A CA 1
ATOM 786 C C . THR A 1 103 ? 10.523 8.781 13.438 1 98.38 103 THR A C 1
ATOM 788 O O . THR A 1 103 ? 11.031 8.789 14.562 1 98.38 103 THR A O 1
ATOM 791 N N . LEU A 1 104 ? 9.516 8.055 13.195 1 98.38 104 LEU A N 1
ATOM 792 C CA . LEU A 1 104 ? 8.773 7.332 14.227 1 98.38 104 LEU A CA 1
ATOM 793 C C . LEU A 1 104 ? 8.008 6.164 13.617 1 98.38 104 LEU A C 1
ATOM 795 O O . LEU A 1 104 ? 7.469 6.273 12.516 1 98.38 104 LEU A O 1
ATOM 799 N N . HIS A 1 105 ? 7.941 5.004 14.359 1 98.81 105 HIS A N 1
ATOM 800 C CA . HIS A 1 105 ? 7.012 3.914 14.07 1 98.81 105 HIS A CA 1
ATOM 801 C C . HIS A 1 105 ? 5.812 3.949 15.016 1 98.81 105 HIS A C 1
ATOM 803 O O . HIS A 1 105 ? 5.98 4.035 16.234 1 98.81 105 HIS A O 1
ATOM 809 N N . VAL A 1 106 ? 4.656 3.855 14.422 1 98.56 106 VAL A N 1
ATOM 810 C CA . VAL A 1 106 ? 3.447 3.789 15.234 1 98.56 106 VAL A CA 1
ATOM 811 C C . VAL A 1 106 ? 2.738 2.457 15 1 98.56 106 VAL A C 1
ATOM 813 O O . VAL A 1 106 ? 2.986 1.782 14 1 98.56 106 VAL A O 1
ATOM 816 N N . ALA A 1 107 ? 1.846 2.072 15.961 1 98.62 107 ALA A N 1
ATOM 817 C CA . ALA A 1 107 ? 1.196 0.765 15.953 1 98.62 107 ALA A CA 1
ATOM 818 C C . ALA A 1 107 ? 2.217 -0.354 15.766 1 98.62 107 ALA A C 1
ATOM 820 O O . ALA A 1 107 ? 2 -1.275 14.977 1 98.62 107 ALA A O 1
ATOM 821 N N . PHE A 1 108 ? 3.305 -0.148 16.453 1 98.75 108 PHE A N 1
ATOM 822 C CA . PHE A 1 108 ? 4.438 -1.037 16.234 1 98.75 108 PHE A CA 1
ATOM 823 C C . PHE A 1 108 ? 4.109 -2.455 16.688 1 98.75 108 PHE A C 1
ATOM 825 O O . PHE A 1 108 ? 4.676 -3.422 16.172 1 98.75 108 PHE A O 1
ATOM 832 N N . GLU A 1 109 ? 3.209 -2.598 17.594 1 98.56 109 GLU A N 1
ATOM 833 C CA . GLU A 1 109 ? 2.787 -3.904 18.094 1 98.56 109 GLU A CA 1
ATOM 834 C C . GLU A 1 109 ? 2.154 -4.738 16.984 1 98.56 109 GLU A C 1
ATOM 836 O O . GLU A 1 109 ? 2 -5.953 17.125 1 98.56 109 GLU A O 1
ATOM 841 N N . GLU A 1 110 ? 1.801 -4.117 15.891 1 98.69 110 GLU A N 1
ATOM 842 C CA . GLU A 1 110 ? 1.139 -4.82 14.797 1 98.69 110 GLU A CA 1
ATOM 843 C C . GLU A 1 110 ? 2.096 -5.051 13.633 1 98.69 110 GLU A C 1
ATOM 845 O O . GLU A 1 110 ? 1.692 -5.551 12.578 1 98.69 110 GLU A O 1
ATOM 850 N N . LYS A 1 111 ? 3.369 -4.664 13.82 1 98.88 111 LYS A N 1
ATOM 851 C CA . LYS A 1 111 ? 4.355 -4.926 12.773 1 98.88 111 LYS A CA 1
ATOM 852 C C . LYS A 1 111 ? 4.41 -6.414 12.438 1 98.88 111 LYS A C 1
ATOM 854 O O . LYS A 1 111 ? 4.395 -7.262 13.328 1 98.88 111 LYS A O 1
ATOM 859 N N . LEU A 1 112 ? 4.348 -6.734 11.141 1 98.88 112 LEU A N 1
ATOM 860 C CA . LEU A 1 112 ? 4.465 -8.133 10.742 1 98.88 112 LEU A CA 1
ATOM 861 C C . LEU A 1 112 ? 5.781 -8.734 11.227 1 98.88 112 LEU A C 1
ATOM 863 O O . LEU A 1 112 ? 6.824 -8.07 11.18 1 98.88 112 LEU A O 1
ATOM 867 N N . PRO A 1 113 ? 5.785 -9.953 11.703 1 98.69 113 PRO A N 1
ATOM 868 C CA . PRO A 1 113 ? 6.98 -10.531 12.328 1 98.69 113 PRO A CA 1
ATOM 869 C C . PRO A 1 113 ? 8.133 -10.703 11.344 1 98.69 113 PRO A C 1
ATOM 871 O O . PRO A 1 113 ? 9.305 -10.695 11.742 1 98.69 113 PRO A O 1
ATOM 874 N N . TRP A 1 114 ? 7.855 -10.836 10.078 1 98.62 114 TRP A N 1
ATOM 875 C CA . TRP A 1 114 ? 8.93 -11.062 9.109 1 98.62 114 TRP A CA 1
ATOM 876 C C . TRP A 1 114 ? 9.523 -9.742 8.633 1 98.62 114 TRP A C 1
ATOM 878 O O . TRP A 1 114 ? 10.523 -9.727 7.918 1 98.62 114 TRP A O 1
ATOM 888 N N . LEU A 1 115 ? 8.891 -8.594 8.898 1 98.88 115 LEU A N 1
ATOM 889 C CA . LEU A 1 115 ? 9.445 -7.293 8.547 1 98.88 115 LEU A CA 1
ATOM 890 C C . LEU A 1 115 ? 10.555 -6.895 9.523 1 98.88 115 LEU A C 1
ATOM 892 O O . LEU A 1 115 ? 10.273 -6.516 10.664 1 98.88 115 LEU A O 1
ATOM 896 N N . MET A 1 116 ? 11.789 -6.988 9.109 1 98.75 116 MET A N 1
ATOM 897 C CA . MET A 1 116 ? 12.938 -6.652 9.938 1 98.75 116 MET A CA 1
ATOM 898 C C . MET A 1 116 ? 13.508 -5.289 9.555 1 98.75 116 MET A C 1
ATOM 900 O O . MET A 1 116 ? 13.992 -5.109 8.438 1 98.75 116 MET A O 1
ATOM 904 N N . LEU A 1 117 ? 13.492 -4.41 10.43 1 98.69 117 LEU A N 1
ATOM 905 C CA . LEU A 1 117 ? 13.922 -3.033 10.203 1 98.69 117 LEU A CA 1
ATOM 906 C C . LEU A 1 117 ? 15.18 -2.717 11 1 98.69 117 LEU A C 1
ATOM 908 O O . LEU A 1 117 ? 15.398 -3.283 12.07 1 98.69 117 LEU A O 1
ATOM 912 N N . ALA A 1 118 ? 15.984 -1.805 10.453 1 98.5 118 ALA A N 1
ATOM 913 C CA . ALA A 1 118 ? 17.234 -1.408 11.109 1 98.5 118 ALA A CA 1
ATOM 914 C C . ALA A 1 118 ? 17.406 0.108 11.086 1 98.5 118 ALA A C 1
ATOM 916 O O . ALA A 1 118 ? 18.5 0.61 10.883 1 98.5 118 ALA A O 1
ATOM 917 N N . ASP A 1 119 ? 16.359 0.801 11.195 1 98.25 119 ASP A N 1
ATOM 918 C CA . ASP A 1 119 ? 16.438 2.252 11.055 1 98.25 119 ASP A CA 1
ATOM 919 C C . ASP A 1 119 ? 16.688 2.918 12.406 1 98.25 119 ASP A C 1
ATOM 921 O O . ASP A 1 119 ? 17.062 4.094 12.469 1 98.25 119 ASP A O 1
ATOM 925 N N . GLY A 1 120 ? 16.516 2.137 13.5 1 98.44 120 GLY A N 1
ATOM 926 C CA . GLY A 1 120 ? 16.781 2.654 14.828 1 98.44 120 GLY A CA 1
ATOM 927 C C . GLY A 1 120 ? 15.789 3.707 15.281 1 98.44 120 GLY A C 1
ATOM 928 O O . GLY A 1 120 ? 16.047 4.457 16.219 1 98.44 120 GLY A O 1
ATOM 929 N N . LEU A 1 121 ? 14.695 3.814 14.648 1 98.69 121 LEU A N 1
ATOM 930 C CA . LEU A 1 121 ? 13.703 4.836 14.977 1 98.69 121 LEU A CA 1
ATOM 931 C C . LEU A 1 121 ? 12.922 4.453 16.234 1 98.69 121 LEU A C 1
ATOM 933 O O . LEU A 1 121 ? 12.75 3.268 16.516 1 98.69 121 LEU A O 1
ATOM 937 N N . PRO A 1 122 ? 12.445 5.465 17 1 98.38 122 PRO A N 1
ATOM 938 C CA . PRO A 1 122 ? 11.555 5.148 18.125 1 98.38 122 PRO A CA 1
ATOM 939 C C . PRO A 1 122 ? 10.266 4.473 17.672 1 98.38 122 PRO A C 1
ATOM 941 O O . PRO A 1 122 ? 9.844 4.633 16.531 1 98.38 122 PRO A O 1
ATOM 944 N N . THR A 1 123 ? 9.703 3.689 18.641 1 98.31 123 THR A N 1
ATOM 945 C CA . THR A 1 123 ? 8.461 2.971 18.375 1 98.31 123 THR A CA 1
ATOM 946 C C . THR A 1 123 ? 7.406 3.307 19.422 1 98.31 123 THR A C 1
ATOM 948 O O . THR A 1 123 ? 7.734 3.635 20.562 1 98.31 123 THR A O 1
ATOM 951 N N . ARG A 1 124 ? 6.195 3.293 18.906 1 97.62 124 ARG A N 1
ATOM 952 C CA . ARG A 1 124 ? 5.082 3.521 19.828 1 97.62 124 ARG A CA 1
ATOM 953 C C . ARG A 1 124 ? 3.971 2.502 19.594 1 97.62 124 ARG A C 1
ATOM 955 O O . ARG A 1 124 ? 3.871 1.909 18.531 1 97.62 124 ARG A O 1
ATOM 962 N N . PHE A 1 125 ? 3.143 2.385 20.719 1 97.31 125 PHE A N 1
ATOM 963 C CA . PHE A 1 125 ? 1.921 1.597 20.609 1 97.31 125 PHE A CA 1
ATOM 964 C C . PHE A 1 125 ? 0.762 2.451 20.125 1 97.31 125 PHE A C 1
ATOM 966 O O . PHE A 1 125 ? 0.594 3.594 20.562 1 97.31 125 PHE A O 1
ATOM 973 N N . GLY A 1 126 ? -0.03 1.97 19.219 1 95.5 126 GLY A N 1
ATOM 974 C CA . GLY A 1 126 ? -1.175 2.688 18.688 1 95.5 126 GLY A CA 1
ATOM 975 C C . GLY A 1 126 ? -0.82 3.582 17.516 1 95.5 126 GLY A C 1
ATOM 976 O O . GLY A 1 126 ? 0.3 4.09 17.422 1 95.5 126 GLY A O 1
ATOM 977 N N . PRO A 1 127 ? -1.775 3.885 16.703 1 93.56 127 PRO A N 1
ATOM 978 C CA . PRO A 1 127 ? -1.506 4.605 15.461 1 93.56 127 PRO A CA 1
ATOM 979 C C . PRO A 1 127 ? -1.497 6.121 15.648 1 93.56 127 PRO A C 1
ATOM 981 O O . PRO A 1 127 ? -1.067 6.855 14.758 1 93.56 127 PRO A O 1
ATOM 984 N N . ASP A 1 128 ? -2.076 6.621 16.797 1 94.19 128 ASP A N 1
ATOM 985 C CA . ASP A 1 128 ? -2.156 8.055 17.047 1 94.19 128 ASP A CA 1
ATOM 986 C C . ASP A 1 128 ? -0.81 8.609 17.5 1 94.19 128 ASP A C 1
ATOM 988 O O . ASP A 1 128 ? -0.447 8.484 18.672 1 94.19 128 ASP A O 1
ATOM 992 N N . TYR A 1 129 ? -0.127 9.242 16.562 1 93.19 129 TYR A N 1
ATOM 993 C CA . TYR A 1 129 ? 1.229 9.695 16.859 1 93.19 129 TYR A CA 1
ATOM 994 C C . TYR A 1 129 ? 1.213 11 17.641 1 93.19 129 TYR A C 1
ATOM 996 O O . TYR A 1 129 ? 2.262 11.5 18.047 1 93.19 129 TYR A O 1
ATOM 1004 N N . THR A 1 130 ? 0.051 11.539 17.766 1 88.5 130 THR A N 1
ATOM 1005 C CA . THR A 1 130 ? -0.04 12.812 18.484 1 88.5 130 THR A CA 1
ATOM 1006 C C . THR A 1 130 ? -0.17 12.586 19.984 1 88.5 130 THR A C 1
ATOM 1008 O O . THR A 1 130 ? -0.112 13.531 20.766 1 88.5 130 THR A O 1
ATOM 1011 N N . LYS A 1 131 ? -0.453 11.195 20.281 1 77.94 131 LYS A N 1
ATOM 1012 C CA . LYS A 1 131 ? -0.592 10.852 21.703 1 77.94 131 LYS A CA 1
ATOM 1013 C C . LYS A 1 131 ? 0.728 10.344 22.281 1 77.94 131 LYS A C 1
ATOM 1015 O O . LYS A 1 131 ? 1.47 9.625 21.609 1 77.94 131 LYS A O 1
ATOM 1020 N N . GLY A 1 132 ? 1.346 10.914 23.312 1 62.41 132 GLY A N 1
ATOM 1021 C CA . GLY A 1 132 ? 2.494 10.469 24.094 1 62.41 132 GLY A CA 1
ATOM 1022 C C . GLY A 1 132 ? 3.375 11.617 24.547 1 62.41 132 GLY A C 1
ATOM 1023 O O . GLY A 1 132 ? 3.297 12.719 24.016 1 62.41 132 GLY A O 1
ATOM 1024 N N . MET B 1 1 ? -7.219 -21.297 0.833 1 92.31 1 MET B N 1
ATOM 1025 C CA . MET B 1 1 ? -7.379 -20.141 1.712 1 92.31 1 MET B CA 1
ATOM 1026 C C . MET B 1 1 ? -8.281 -19.094 1.074 1 92.31 1 MET B C 1
ATOM 1028 O O . MET B 1 1 ? -8.188 -18.844 -0.126 1 92.31 1 MET B O 1
ATOM 1032 N N . ARG B 1 2 ? -9.219 -18.594 1.837 1 94.38 2 ARG B N 1
ATOM 1033 C CA . ARG B 1 2 ? -10.086 -17.5 1.402 1 94.38 2 ARG B CA 1
ATOM 1034 C C . ARG B 1 2 ? -9.609 -16.156 1.968 1 94.38 2 ARG B C 1
ATOM 1036 O O . ARG B 1 2 ? -9.203 -16.078 3.127 1 94.38 2 ARG B O 1
ATOM 1043 N N . ASP B 1 3 ? -9.688 -15.227 1.085 1 96.81 3 ASP B N 1
ATOM 1044 C CA . ASP B 1 3 ? -9.266 -13.883 1.484 1 96.81 3 ASP B CA 1
ATOM 1045 C C . ASP B 1 3 ? -10.18 -12.82 0.874 1 96.81 3 ASP B C 1
ATOM 1047 O O . ASP B 1 3 ? -11.164 -13.141 0.211 1 96.81 3 ASP B O 1
ATOM 1051 N N . ARG B 1 4 ? -9.969 -11.555 1.307 1 97.56 4 ARG B N 1
ATOM 1052 C CA . ARG B 1 4 ? -10.844 -10.461 0.902 1 97.56 4 ARG B CA 1
ATOM 1053 C C . ARG B 1 4 ? -10.102 -9.133 0.918 1 97.56 4 ARG B C 1
ATOM 1055 O O . ARG B 1 4 ? -9.047 -9.008 1.535 1 97.56 4 ARG B O 1
ATOM 1062 N N . CYS B 1 5 ? -10.727 -8.195 0.175 1 98.12 5 CYS B N 1
ATOM 1063 C CA . CYS B 1 5 ? -10.219 -6.832 0.26 1 98.12 5 CYS B CA 1
ATOM 1064 C C . CYS B 1 5 ? -10.516 -6.219 1.624 1 98.12 5 CYS B C 1
ATOM 1066 O O . CYS B 1 5 ? -11.062 -6.891 2.5 1 98.12 5 CYS B O 1
ATOM 1068 N N . PHE B 1 6 ? -10.164 -4.977 1.856 1 98.44 6 PHE B N 1
ATOM 1069 C CA . PHE B 1 6 ? -10.266 -4.277 3.133 1 98.44 6 PHE B CA 1
ATOM 1070 C C . PHE B 1 6 ? -11.703 -4.254 3.625 1 98.44 6 PHE B C 1
ATOM 1072 O O . PHE B 1 6 ? -11.969 -4.543 4.793 1 98.44 6 PHE B O 1
ATOM 1079 N N . CYS B 1 7 ? -12.633 -3.984 2.727 1 98.12 7 CYS B N 1
ATOM 1080 C CA . CYS B 1 7 ? -14.023 -3.793 3.133 1 98.12 7 CYS B CA 1
ATOM 1081 C C . CYS B 1 7 ? -14.805 -5.094 3.021 1 98.12 7 CYS B C 1
ATOM 1083 O O . CYS B 1 7 ? -15.945 -5.176 3.477 1 98.12 7 CYS B O 1
ATOM 1085 N N . GLY B 1 8 ? -14.25 -6.035 2.348 1 97.69 8 GLY B N 1
ATOM 1086 C CA . GLY B 1 8 ? -14.922 -7.32 2.223 1 97.69 8 GLY B CA 1
ATOM 1087 C C . GLY B 1 8 ? -15.781 -7.426 0.979 1 97.69 8 GLY B C 1
ATOM 1088 O O . GLY B 1 8 ? -16.344 -8.484 0.696 1 97.69 8 GLY B O 1
ATOM 1089 N N . ALA B 1 9 ? -15.852 -6.395 0.11 1 98 9 ALA B N 1
ATOM 1090 C CA . ALA B 1 9 ? -16.703 -6.398 -1.078 1 98 9 ALA B CA 1
ATOM 1091 C C . ALA B 1 9 ? -16.188 -7.391 -2.117 1 98 9 ALA B C 1
ATOM 1093 O O . ALA B 1 9 ? -16.953 -7.914 -2.926 1 98 9 ALA B O 1
ATOM 1094 N N . ILE B 1 10 ? -14.906 -7.605 -2.135 1 98.25 10 ILE B N 1
ATOM 1095 C CA . ILE B 1 10 ? -14.289 -8.562 -3.051 1 98.25 10 ILE B CA 1
ATOM 1096 C C . ILE B 1 10 ? -13.664 -9.703 -2.256 1 98.25 10 ILE B C 1
ATOM 1098 O O . ILE B 1 10 ? -12.945 -9.477 -1.283 1 98.25 10 ILE B O 1
ATOM 1102 N N . ALA B 1 11 ? -13.969 -10.875 -2.602 1 98 11 ALA B N 1
ATOM 1103 C CA . ALA B 1 11 ? -13.398 -12.078 -2.008 1 98 11 ALA B CA 1
ATOM 1104 C C . ALA B 1 11 ? -12.734 -12.953 -3.07 1 98 11 ALA B C 1
ATOM 1106 O O . ALA B 1 11 ? -13.102 -12.898 -4.246 1 98 11 ALA B O 1
ATOM 1107 N N . PHE B 1 12 ? -11.742 -13.703 -2.668 1 97.75 12 PHE B N 1
ATOM 1108 C CA . PHE B 1 12 ? -11.055 -14.609 -3.576 1 97.75 12 PHE B CA 1
ATOM 1109 C C . PHE B 1 12 ? -10.516 -15.82 -2.822 1 97.75 12 PHE B C 1
ATOM 1111 O O . PHE B 1 12 ? -10.484 -15.828 -1.591 1 97.75 12 PHE B O 1
ATOM 1118 N N . GLU B 1 13 ? -10.203 -16.812 -3.641 1 97.44 13 GLU B N 1
ATOM 1119 C CA . GLU B 1 13 ? -9.641 -18.047 -3.098 1 97.44 13 GLU B CA 1
ATOM 1120 C C . GLU B 1 13 ? -8.289 -18.359 -3.74 1 97.44 13 GLU B C 1
ATOM 1122 O O . GLU B 1 13 ? -8.109 -18.188 -4.945 1 97.44 13 GLU B O 1
ATOM 1127 N N . VAL B 1 14 ? -7.418 -18.812 -2.893 1 95.5 14 VAL B N 1
ATOM 1128 C CA . VAL B 1 14 ? -6.133 -19.359 -3.32 1 95.5 14 VAL B CA 1
ATOM 1129 C C . VAL B 1 14 ? -6.008 -20.812 -2.865 1 95.5 14 VAL B C 1
ATOM 1131 O O . VAL B 1 14 ? -6.082 -21.109 -1.669 1 95.5 14 VAL B O 1
ATOM 1134 N N . ASP B 1 15 ? -5.883 -21.766 -3.775 1 90.81 15 ASP B N 1
ATOM 1135 C CA . ASP B 1 15 ? -5.902 -23.188 -3.48 1 90.81 15 ASP B CA 1
ATOM 1136 C C . ASP B 1 15 ? -4.496 -23.797 -3.562 1 90.81 15 ASP B C 1
ATOM 1138 O O . ASP B 1 15 ? -4.203 -24.781 -2.9 1 90.81 15 ASP B O 1
ATOM 1142 N N . GLY B 1 16 ? -3.49 -23.297 -3.832 1 81.81 16 GLY B N 1
ATOM 1143 C CA . GLY B 1 16 ? -2.145 -23.844 -3.951 1 81.81 16 GLY B CA 1
ATOM 1144 C C . GLY B 1 16 ? -1.115 -23.047 -3.164 1 81.81 16 GLY B C 1
ATOM 1145 O O . GLY B 1 16 ? -1.426 -21.984 -2.613 1 81.81 16 GLY B O 1
ATOM 1146 N N . PRO B 1 17 ? 0.006 -23.781 -2.996 1 85.88 17 PRO B N 1
ATOM 1147 C CA . PRO B 1 17 ? 1.092 -23.062 -2.32 1 85.88 17 PRO B CA 1
ATOM 1148 C C . PRO B 1 17 ? 1.529 -21.812 -3.074 1 85.88 17 PRO B C 1
ATOM 1150 O O . PRO B 1 17 ? 1.387 -21.75 -4.297 1 85.88 17 PRO B O 1
ATOM 1153 N N . ALA B 1 18 ? 1.96 -20.844 -2.309 1 85.56 18 ALA B N 1
ATOM 1154 C CA . ALA B 1 18 ? 2.627 -19.719 -2.947 1 85.56 18 ALA B CA 1
ATOM 1155 C C . ALA B 1 18 ? 3.889 -20.172 -3.68 1 85.56 18 ALA B C 1
ATOM 1157 O O . ALA B 1 18 ? 4.703 -20.906 -3.125 1 85.56 18 ALA B O 1
ATOM 1158 N N . GLN B 1 19 ? 3.988 -19.828 -4.961 1 83.31 19 GLN B N 1
ATOM 1159 C CA . GLN B 1 19 ? 5.18 -20.141 -5.742 1 83.31 19 GLN B CA 1
ATOM 1160 C C . GLN B 1 19 ? 6.379 -19.328 -5.27 1 83.31 19 GLN B C 1
ATOM 1162 O O . GLN B 1 19 ? 7.52 -19.797 -5.332 1 83.31 19 GLN B O 1
ATOM 1167 N N . ALA B 1 20 ? 6.145 -18.141 -4.926 1 92.62 20 ALA B N 1
ATOM 1168 C CA . ALA B 1 20 ? 7.168 -17.203 -4.469 1 92.62 20 ALA B CA 1
ATOM 1169 C C . ALA B 1 20 ? 6.574 -16.172 -3.527 1 92.62 20 ALA B C 1
ATOM 1171 O O . ALA B 1 20 ? 5.371 -15.891 -3.578 1 92.62 20 ALA B O 1
ATOM 1172 N N . CYS B 1 21 ? 7.359 -15.758 -2.637 1 97.75 21 CYS B N 1
ATOM 1173 C CA . CYS B 1 21 ? 7.07 -14.594 -1.81 1 97.75 21 CYS B CA 1
ATOM 1174 C C . CYS B 1 21 ? 8.211 -13.578 -1.876 1 97.75 21 CYS B C 1
ATOM 1176 O O . CYS B 1 21 ? 9.312 -13.852 -1.396 1 97.75 21 CYS B O 1
ATOM 1178 N N . VAL B 1 22 ? 7.977 -12.453 -2.51 1 98.19 22 VAL B N 1
ATOM 1179 C CA . VAL B 1 22 ? 9.07 -11.523 -2.795 1 98.19 22 VAL B CA 1
ATOM 1180 C C . VAL B 1 22 ? 8.664 -10.109 -2.402 1 98.19 22 VAL B C 1
ATOM 1182 O O . VAL B 1 22 ? 7.477 -9.766 -2.436 1 98.19 22 VAL B O 1
ATOM 1185 N N . VAL B 1 23 ? 9.68 -9.312 -2.01 1 98.88 23 VAL B N 1
ATOM 1186 C CA . VAL B 1 23 ? 9.484 -7.891 -1.741 1 98.88 23 VAL B CA 1
ATOM 1187 C C . VAL B 1 23 ? 9.859 -7.074 -2.979 1 98.88 23 VAL B C 1
ATOM 1189 O O . VAL B 1 23 ? 10.953 -7.227 -3.525 1 98.88 23 VAL B O 1
ATOM 1192 N N . CYS B 1 24 ? 9 -6.242 -3.441 1 98.75 24 CYS B N 1
ATOM 1193 C CA . CYS B 1 24 ? 9.273 -5.383 -4.586 1 98.75 24 CYS B CA 1
ATOM 1194 C C . CYS B 1 24 ? 9.453 -3.934 -4.152 1 98.75 24 CYS B C 1
ATOM 1196 O O . CYS B 1 24 ? 8.68 -3.428 -3.338 1 98.75 24 CYS B O 1
ATOM 1198 N N . HIS B 1 25 ? 10.484 -3.295 -4.715 1 98.88 25 HIS B N 1
ATOM 1199 C CA . HIS B 1 25 ? 10.797 -1.909 -4.379 1 98.88 25 HIS B CA 1
ATOM 1200 C C . HIS B 1 25 ? 10.57 -0.988 -5.57 1 98.88 25 HIS B C 1
ATOM 1202 O O . HIS B 1 25 ? 10.867 0.207 -5.504 1 98.88 25 HIS B O 1
ATOM 1208 N N . CYS B 1 26 ? 9.992 -1.448 -6.68 1 98.44 26 CYS B N 1
ATOM 1209 C CA . CYS B 1 26 ? 9.906 -0.614 -7.875 1 98.44 26 CYS B CA 1
ATOM 1210 C C . CYS B 1 26 ? 8.945 0.546 -7.664 1 98.44 26 CYS B C 1
ATOM 1212 O O . CYS B 1 26 ? 8.008 0.444 -6.867 1 98.44 26 CYS B O 1
ATOM 1214 N N . GLU B 1 27 ? 9.164 1.554 -8.414 1 98.25 27 GLU B N 1
ATOM 1215 C CA . GLU B 1 27 ? 8.336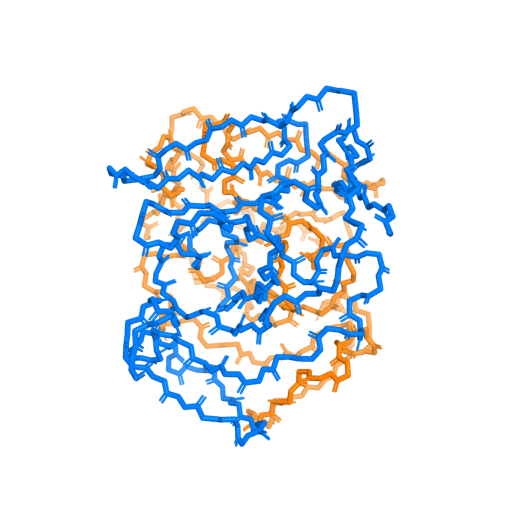 2.75 -8.297 1 98.25 27 GLU B CA 1
ATOM 1216 C C . GLU B 1 27 ? 6.871 2.443 -8.594 1 98.25 27 GLU B C 1
ATOM 1218 O O . GLU B 1 27 ? 5.969 2.994 -7.961 1 98.25 27 GLU B O 1
ATOM 1223 N N . SER B 1 28 ? 6.562 1.618 -9.594 1 98.12 28 SER B N 1
ATOM 1224 C CA . SER B 1 28 ? 5.184 1.328 -9.969 1 98.12 28 SER B CA 1
ATOM 1225 C C . SER B 1 28 ? 4.41 0.714 -8.812 1 98.12 28 SER B C 1
ATOM 1227 O O . SER B 1 28 ? 3.289 1.137 -8.508 1 98.12 28 SER B O 1
ATOM 1229 N N . CYS B 1 29 ? 5.02 -0.243 -8.133 1 98.31 29 CYS B N 1
ATOM 1230 C CA . CYS B 1 29 ? 4.348 -0.875 -7.008 1 98.31 29 CYS B CA 1
ATOM 1231 C C . CYS B 1 29 ? 4.234 0.087 -5.828 1 98.31 29 CYS B C 1
ATOM 1233 O O . CYS B 1 29 ? 3.234 0.083 -5.113 1 98.31 29 CYS B O 1
ATOM 1235 N N . ARG B 1 30 ? 5.328 0.869 -5.66 1 98.62 30 ARG B N 1
ATOM 1236 C CA . ARG B 1 30 ? 5.293 1.902 -4.629 1 98.62 30 ARG B CA 1
ATOM 1237 C C . ARG B 1 30 ? 4.125 2.855 -4.848 1 98.62 30 ARG B C 1
ATOM 1239 O O . ARG B 1 30 ? 3.4 3.184 -3.906 1 98.62 30 ARG B O 1
ATOM 1246 N N . ARG B 1 31 ? 3.863 3.221 -6.062 1 98.19 31 ARG B N 1
ATOM 1247 C CA . ARG B 1 31 ? 2.791 4.156 -6.387 1 98.19 31 ARG B CA 1
ATOM 1248 C C . ARG B 1 31 ? 1.428 3.475 -6.309 1 98.19 31 ARG B C 1
ATOM 1250 O O . ARG B 1 31 ? 0.458 4.07 -5.836 1 98.19 31 ARG B O 1
ATOM 1257 N N . GLN B 1 32 ? 1.329 2.258 -6.738 1 98.62 32 GLN B N 1
ATOM 1258 C CA . GLN B 1 32 ? 0.053 1.553 -6.691 1 98.62 32 GLN B CA 1
ATOM 1259 C C . GLN B 1 32 ? -0.424 1.371 -5.254 1 98.62 32 GLN B C 1
ATOM 1261 O O . GLN B 1 32 ? -1.609 1.541 -4.961 1 98.62 32 GLN B O 1
ATOM 1266 N N . CYS B 1 33 ? 0.485 1.032 -4.371 1 98.88 33 CYS B N 1
ATOM 1267 C CA . CYS B 1 33 ? 0.116 0.685 -3.002 1 98.88 33 CYS B CA 1
ATOM 1268 C C . CYS B 1 33 ? 0.386 1.847 -2.053 1 98.88 33 CYS B C 1
ATOM 1270 O O . CYS B 1 33 ? 0.111 1.752 -0.856 1 98.88 33 CYS B O 1
ATOM 1272 N N . SER B 1 34 ? 0.949 2.953 -2.557 1 98.81 34 SER B N 1
ATOM 1273 C CA . SER B 1 34 ? 1.327 4.117 -1.761 1 98.81 34 SER B CA 1
ATOM 1274 C C . SER B 1 34 ? 2.121 3.707 -0.524 1 98.81 34 SER B C 1
ATOM 1276 O O . SER B 1 34 ? 1.825 4.156 0.585 1 98.81 34 SER B O 1
ATOM 1278 N N . ALA B 1 35 ? 3.115 2.846 -0.655 1 98.94 35 ALA B N 1
ATOM 1279 C CA . ALA B 1 35 ? 3.93 2.266 0.41 1 98.94 35 ALA B CA 1
ATOM 1280 C C . ALA B 1 35 ? 5.379 2.1 -0.036 1 98.94 35 ALA B C 1
ATOM 1282 O O . ALA B 1 35 ? 5.664 2.029 -1.234 1 98.94 35 ALA B O 1
ATOM 1283 N N . PRO B 1 36 ? 6.309 2.125 0.912 1 98.88 36 PRO B N 1
ATOM 1284 C CA . PRO B 1 36 ? 7.719 2.117 0.508 1 98.88 36 PRO B CA 1
ATOM 1285 C C . PRO B 1 36 ? 8.148 0.781 -0.091 1 98.88 36 PRO B C 1
ATOM 1287 O O . PRO B 1 36 ? 9.203 0.699 -0.728 1 98.88 36 PRO B O 1
ATOM 1290 N N . MET B 1 37 ? 7.406 -0.251 0.128 1 98.88 37 MET B N 1
ATOM 1291 C CA . MET B 1 37 ? 7.625 -1.586 -0.423 1 98.88 37 MET B CA 1
ATOM 1292 C C . MET B 1 37 ? 6.328 -2.389 -0.433 1 98.88 37 MET B C 1
ATOM 1294 O O . MET B 1 37 ? 5.391 -2.068 0.3 1 98.88 37 MET B O 1
ATOM 1298 N N . THR B 1 38 ? 6.27 -3.363 -1.288 1 98.81 38 THR B N 1
ATOM 1299 C CA . THR B 1 38 ? 5.184 -4.336 -1.267 1 98.81 38 THR B CA 1
ATOM 1300 C C . THR B 1 38 ? 5.734 -5.758 -1.265 1 98.81 38 THR B C 1
ATOM 1302 O O . THR B 1 38 ? 6.934 -5.969 -1.446 1 98.81 38 THR B O 1
ATOM 1305 N N . THR B 1 39 ? 4.902 -6.672 -0.871 1 98.75 39 THR B N 1
ATOM 1306 C CA . THR B 1 39 ? 5.262 -8.086 -0.842 1 98.75 39 THR B CA 1
ATOM 1307 C C . THR B 1 39 ? 4.23 -8.922 -1.597 1 98.75 39 THR B C 1
ATOM 1309 O O . THR B 1 39 ? 3.033 -8.844 -1.313 1 98.75 39 THR B O 1
ATOM 1312 N N . TYR B 1 40 ? 4.703 -9.727 -2.541 1 97.88 40 TYR B N 1
ATOM 1313 C CA . TYR B 1 40 ? 3.826 -10.539 -3.375 1 97.88 40 TYR B CA 1
ATOM 1314 C C . TYR B 1 40 ? 3.961 -12.016 -3.023 1 97.88 40 TYR B C 1
ATOM 1316 O O . TYR B 1 40 ? 5.051 -12.484 -2.68 1 97.88 40 TYR B O 1
ATOM 1324 N N . ILE B 1 41 ? 2.852 -12.68 -3.15 1 97.19 41 ILE B N 1
ATOM 1325 C CA . ILE B 1 41 ? 2.875 -14.125 -3.316 1 97.19 41 ILE B CA 1
ATOM 1326 C C . ILE B 1 41 ? 2.455 -14.492 -4.738 1 97.19 41 ILE B C 1
ATOM 1328 O O . ILE B 1 41 ? 1.449 -13.992 -5.242 1 97.19 41 ILE B O 1
ATOM 1332 N N . GLY B 1 42 ? 3.303 -15.25 -5.441 1 97.12 42 GLY B N 1
ATOM 1333 C CA . GLY B 1 42 ? 2.949 -15.773 -6.75 1 97.12 42 GLY B CA 1
ATOM 1334 C C . GLY B 1 42 ? 2.127 -17.047 -6.68 1 97.12 42 GLY B C 1
ATOM 1335 O O . GLY B 1 42 ? 2.473 -17.969 -5.949 1 97.12 42 GLY B O 1
ATOM 1336 N N . VAL B 1 43 ? 1.006 -17.031 -7.379 1 96.62 43 VAL B N 1
ATOM 1337 C CA . VAL B 1 43 ? 0.117 -18.188 -7.422 1 96.62 43 VAL B CA 1
ATOM 1338 C C . VAL B 1 43 ? -0.138 -18.594 -8.875 1 96.62 43 VAL B C 1
ATOM 1340 O O . VAL B 1 43 ? -0.465 -17.734 -9.711 1 96.62 43 VAL B O 1
ATOM 1343 N N . LEU B 1 44 ? -0.005 -19.844 -9.18 1 96 44 LEU B N 1
ATOM 1344 C CA . LEU B 1 44 ? -0.196 -20.312 -10.547 1 96 44 LEU B CA 1
ATOM 1345 C C . LEU B 1 44 ? -1.643 -20.125 -10.984 1 96 44 LEU B C 1
ATOM 1347 O O . LEU B 1 44 ? -2.568 -20.297 -10.188 1 96 44 LEU B O 1
ATOM 1351 N N . ASP B 1 45 ? -1.713 -19.797 -12.305 1 95.75 45 ASP B N 1
ATOM 1352 C CA . ASP B 1 45 ? -3.057 -19.781 -12.875 1 95.75 45 ASP B CA 1
ATOM 1353 C C . ASP B 1 45 ? -3.746 -21.125 -12.672 1 95.75 45 ASP B C 1
ATOM 1355 O O . ASP B 1 45 ? -3.119 -22.188 -12.82 1 95.75 45 ASP B O 1
ATOM 1359 N N . GLY B 1 46 ? -4.988 -21.078 -12.273 1 96.31 46 GLY B N 1
ATOM 1360 C CA . GLY B 1 46 ? -5.734 -22.297 -11.969 1 96.31 46 GLY B CA 1
ATOM 1361 C C . GLY B 1 46 ? -5.793 -22.594 -10.484 1 96.31 46 GLY B C 1
ATOM 1362 O O . GLY B 1 46 ? -6.594 -23.438 -10.047 1 96.31 46 GLY B O 1
ATOM 1363 N N . GLN B 1 47 ? -4.953 -21.906 -9.742 1 97.25 47 GLN B N 1
ATOM 1364 C CA . GLN B 1 47 ? -4.898 -22.156 -8.312 1 97.25 47 GLN B CA 1
ATOM 1365 C C . GLN B 1 47 ? -5.504 -20.984 -7.527 1 97.25 47 GLN B C 1
ATOM 1367 O O . GLN B 1 47 ? -5.215 -20.812 -6.34 1 97.25 47 GLN B O 1
ATOM 1372 N N . TRP B 1 48 ? -6.215 -20.234 -8.172 1 96.69 48 TRP B N 1
ATOM 1373 C CA . TRP B 1 48 ? -6.898 -19.109 -7.551 1 96.69 48 TRP B CA 1
ATOM 1374 C C . TRP B 1 48 ? -8.172 -18.75 -8.312 1 96.69 48 TRP B C 1
ATOM 1376 O O . TRP B 1 48 ? -8.336 -19.141 -9.469 1 96.69 48 TRP B O 1
ATOM 1386 N N . ARG B 1 49 ? -9.094 -18.062 -7.648 1 97.56 49 ARG B N 1
ATOM 1387 C CA . ARG B 1 49 ? -10.281 -17.531 -8.312 1 97.56 49 ARG B CA 1
ATOM 1388 C C . ARG B 1 49 ? -10.898 -16.406 -7.508 1 97.56 49 ARG B C 1
ATOM 1390 O O . ARG B 1 49 ? -10.828 -16.391 -6.277 1 97.56 49 ARG B O 1
ATOM 1397 N N . TRP B 1 50 ? -11.492 -15.406 -8.172 1 97.75 50 TRP B N 1
ATOM 1398 C CA . TRP B 1 50 ? -12.359 -14.43 -7.531 1 97.75 50 TRP B CA 1
ATOM 1399 C C . TRP B 1 50 ? -13.68 -15.07 -7.098 1 97.75 50 TRP B C 1
ATOM 1401 O O . TRP B 1 50 ? -14.18 -15.977 -7.766 1 97.75 50 TRP B O 1
ATOM 1411 N N . LEU B 1 51 ? -14.172 -14.547 -5.941 1 97 51 LEU B N 1
ATOM 1412 C CA . LEU B 1 51 ? -15.469 -15.016 -5.461 1 97 51 LEU B CA 1
ATOM 1413 C C . LEU B 1 51 ? -16.516 -13.922 -5.57 1 97 51 LEU B C 1
ATOM 1415 O O . LEU B 1 51 ? -16.438 -12.906 -4.871 1 97 51 LEU B O 1
ATOM 1419 N N . GLY B 1 52 ? -17.453 -14 -6.473 1 93.75 52 GLY B N 1
ATOM 1420 C CA . GLY B 1 52 ? -18.469 -12.977 -6.664 1 93.75 52 GLY B CA 1
ATOM 1421 C C . GLY B 1 52 ? -18.062 -11.906 -7.652 1 93.75 52 GLY B C 1
ATOM 1422 O O . GLY B 1 52 ? -17.625 -12.211 -8.766 1 93.75 52 GLY B O 1
ATOM 1423 N N . LYS B 1 53 ? -18.219 -10.602 -7.18 1 93.88 53 LYS B N 1
ATOM 1424 C CA . LYS B 1 53 ? -17.859 -9.484 -8.055 1 93.88 53 LYS B CA 1
ATOM 1425 C C . LYS B 1 53 ? -16.359 -9.367 -8.211 1 93.88 53 LYS B C 1
ATOM 1427 O O . LYS B 1 53 ? -15.617 -9.367 -7.223 1 93.88 53 LYS B O 1
ATOM 1432 N N . PRO B 1 54 ? -15.906 -9.336 -9.461 1 96.44 54 PRO B N 1
ATOM 1433 C CA . PRO B 1 54 ? -14.461 -9.172 -9.656 1 96.44 54 PRO B CA 1
ATOM 1434 C C . PRO B 1 54 ? -13.992 -7.75 -9.359 1 96.44 54 PRO B C 1
ATOM 1436 O O . PRO B 1 54 ? -14.789 -6.812 -9.359 1 96.44 54 PRO B O 1
ATOM 1439 N N . PRO B 1 55 ? -12.719 -7.629 -9.086 1 98.62 55 PRO B N 1
ATOM 1440 C CA . PRO B 1 55 ? -1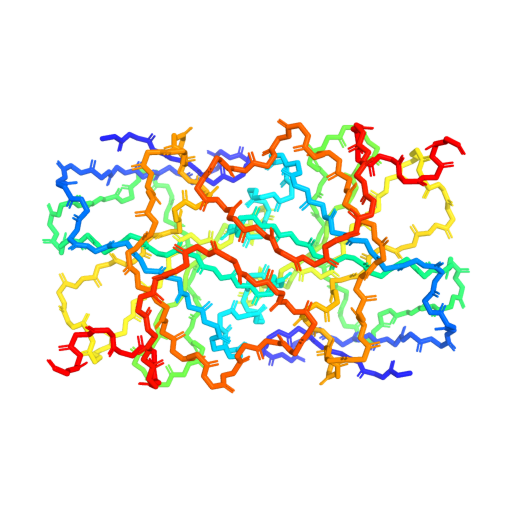2.156 -6.297 -8.859 1 98.62 55 PRO B CA 1
ATOM 1441 C C . PRO B 1 55 ? -12.086 -5.457 -10.133 1 98.62 55 PRO B C 1
ATOM 1443 O O . PRO B 1 55 ? -12.281 -5.984 -11.234 1 98.62 55 PRO B O 1
ATOM 1446 N N . LYS B 1 56 ? -11.922 -4.164 -9.93 1 98.75 56 LYS B N 1
ATOM 1447 C CA . LYS B 1 56 ? -11.625 -3.279 -11.055 1 98.75 56 LYS B CA 1
ATOM 1448 C C . LYS B 1 56 ? -10.211 -3.512 -11.57 1 98.75 56 LYS B C 1
ATOM 1450 O O . LYS B 1 56 ? -9.305 -3.832 -10.797 1 98.75 56 LYS B O 1
ATOM 1455 N N . VAL B 1 57 ? -10.062 -3.332 -12.898 1 98.81 57 VAL B N 1
ATOM 1456 C CA . VAL B 1 57 ? -8.781 -3.582 -13.555 1 98.81 57 VAL B CA 1
ATOM 1457 C C . VAL B 1 57 ? -8.133 -2.256 -13.953 1 98.81 57 VAL B C 1
ATOM 1459 O O . VAL B 1 57 ? -8.812 -1.35 -14.438 1 98.81 57 VAL B O 1
ATOM 1462 N N . PHE B 1 58 ? -6.875 -2.117 -13.672 1 98.88 58 PHE B N 1
ATOM 1463 C CA . PHE B 1 58 ? -6.035 -1.011 -14.117 1 98.88 58 PHE B CA 1
ATOM 1464 C C . PHE B 1 58 ? -4.801 -1.527 -14.844 1 98.88 58 PHE B C 1
ATOM 1466 O O . PHE B 1 58 ? -3.967 -2.213 -14.258 1 98.88 58 PHE B O 1
ATOM 1473 N N . ASN B 1 59 ? -4.754 -1.215 -16.141 1 98.69 59 ASN B N 1
ATOM 1474 C CA . ASN B 1 59 ? -3.561 -1.543 -16.906 1 98.69 59 ASN B CA 1
ATOM 1475 C C . ASN B 1 59 ? -2.518 -0.43 -16.828 1 98.69 59 ASN B C 1
ATOM 1477 O O . ASN B 1 59 ? -2.541 0.503 -17.625 1 98.69 59 ASN B O 1
ATOM 1481 N N . SER B 1 60 ? -1.547 -0.563 -15.914 1 98.25 60 SER B N 1
ATOM 1482 C CA . SER B 1 60 ? -0.62 0.519 -15.594 1 98.25 60 SER B CA 1
ATOM 1483 C C . SER B 1 60 ? 0.412 0.703 -16.703 1 98.25 60 SER B C 1
ATOM 1485 O O . SER B 1 60 ? 0.995 1.78 -16.844 1 98.25 60 SER B O 1
ATOM 1487 N N . SER B 1 61 ? 0.8 -0.273 -17.438 1 97.38 61 SER B N 1
ATOM 1488 C CA . SER B 1 61 ? 1.697 -0.286 -18.594 1 97.38 61 SER B CA 1
ATOM 1489 C C . SER B 1 61 ? 1.395 -1.462 -19.516 1 97.38 61 SER B C 1
ATOM 1491 O O . SER B 1 61 ? 0.634 -2.361 -19.141 1 97.38 61 SER B O 1
ATOM 1493 N N . PRO B 1 62 ? 1.884 -1.402 -20.766 1 96.94 62 PRO B N 1
ATOM 1494 C CA . PRO B 1 62 ? 1.594 -2.525 -21.656 1 96.94 62 PRO B CA 1
ATOM 1495 C C . PRO B 1 62 ? 1.954 -3.877 -21.047 1 96.94 62 PRO B C 1
ATOM 1497 O O . PRO B 1 62 ? 3.088 -4.074 -20.609 1 96.94 62 PRO B O 1
ATOM 1500 N N . GLY B 1 63 ? 0.962 -4.75 -20.938 1 97.12 63 GLY B N 1
ATOM 1501 C CA . GLY B 1 63 ? 1.2 -6.105 -20.469 1 97.12 63 GLY B CA 1
ATOM 1502 C C . GLY B 1 63 ? 1.115 -6.234 -18.953 1 97.12 63 GLY B C 1
ATOM 1503 O O . GLY B 1 63 ? 1.376 -7.305 -18.406 1 97.12 63 GLY B O 1
ATOM 1504 N N . VAL B 1 64 ? 0.807 -5.164 -18.281 1 98.19 64 VAL B N 1
ATOM 1505 C CA . VAL B 1 64 ? 0.741 -5.199 -16.828 1 98.19 64 VAL B CA 1
ATOM 1506 C C . VAL B 1 64 ? -0.684 -4.898 -16.359 1 98.19 64 VAL B C 1
ATOM 1508 O O . VAL B 1 64 ? -1.231 -3.838 -16.672 1 98.19 64 VAL B O 1
ATOM 1511 N N . GLU B 1 65 ? -1.269 -5.84 -15.664 1 98.44 65 GLU B N 1
ATOM 1512 C CA . GLU B 1 65 ? -2.615 -5.711 -15.117 1 98.44 65 GLU B CA 1
ATOM 1513 C C . GLU B 1 65 ? -2.59 -5.645 -13.594 1 98.44 65 GLU B C 1
ATOM 1515 O O . GLU B 1 65 ? -1.968 -6.484 -12.938 1 98.44 65 GLU B O 1
ATOM 1520 N N . ARG B 1 66 ? -3.189 -4.652 -13.078 1 98.81 66 ARG B N 1
ATOM 1521 C CA . ARG B 1 66 ? -3.391 -4.465 -11.648 1 98.81 66 ARG B CA 1
ATOM 1522 C C . ARG B 1 66 ? -4.875 -4.445 -11.305 1 98.81 66 ARG B C 1
ATOM 1524 O O . ARG B 1 66 ? -5.699 -4.004 -12.109 1 98.81 66 ARG B O 1
ATOM 1531 N N . THR B 1 67 ? -5.227 -4.965 -10.133 1 98.88 67 THR B N 1
ATOM 1532 C CA . THR B 1 67 ? -6.633 -4.93 -9.742 1 98.88 67 THR B CA 1
ATOM 1533 C C . THR B 1 67 ? -6.797 -4.324 -8.352 1 98.88 67 THR B C 1
ATOM 1535 O O . THR B 1 67 ? -5.855 -4.32 -7.559 1 98.88 67 THR B O 1
ATOM 1538 N N . PHE B 1 68 ? -7.977 -3.771 -8.094 1 98.88 68 PHE B N 1
ATOM 1539 C CA . PHE B 1 68 ? -8.281 -3.154 -6.805 1 98.88 68 PHE B CA 1
ATOM 1540 C C . PHE B 1 68 ? -9.781 -3.129 -6.555 1 98.88 68 PHE B C 1
ATOM 1542 O O . PHE B 1 68 ? -10.57 -3.271 -7.488 1 98.88 68 PHE B O 1
ATOM 1549 N N . CYS B 1 69 ? -10.164 -3.051 -5.328 1 98.81 69 CYS B N 1
ATOM 1550 C CA . CYS B 1 69 ? -11.562 -2.881 -4.973 1 98.81 69 CYS B CA 1
ATOM 1551 C C . CYS B 1 69 ? -12.039 -1.466 -5.281 1 98.81 69 CYS B C 1
ATOM 1553 O O . CYS B 1 69 ? -11.43 -0.491 -4.84 1 98.81 69 CYS B O 1
ATOM 1555 N N . ASP B 1 70 ? -13.125 -1.322 -5.98 1 98.12 70 ASP B N 1
ATOM 1556 C CA . ASP B 1 70 ? -13.602 -0.002 -6.387 1 98.12 70 ASP B CA 1
ATOM 1557 C C . ASP B 1 70 ? -14.406 0.659 -5.273 1 98.12 70 ASP B C 1
ATOM 1559 O O . ASP B 1 70 ? -14.883 1.786 -5.426 1 98.12 70 ASP B O 1
ATOM 1563 N N . TYR B 1 71 ? -14.578 -0.003 -4.156 1 98.44 71 TYR B N 1
ATOM 1564 C CA . TYR B 1 71 ? -15.273 0.582 -3.014 1 98.44 71 TYR B CA 1
ATOM 1565 C C . TYR B 1 71 ? -14.281 1.061 -1.96 1 98.44 71 TYR B C 1
ATOM 1567 O O . TYR B 1 71 ? -14.383 2.188 -1.471 1 98.44 71 TYR B O 1
ATOM 1575 N N . CYS B 1 72 ? -13.305 0.24 -1.653 1 98.69 72 CYS B N 1
ATOM 1576 C CA . CYS B 1 72 ? -12.391 0.633 -0.583 1 98.69 72 CYS B CA 1
ATOM 1577 C C . CYS B 1 72 ? -11.031 1.023 -1.142 1 98.69 72 CYS B C 1
ATOM 1579 O O . CYS B 1 72 ? -10.195 1.589 -0.427 1 98.69 72 CYS B O 1
ATOM 1581 N N . GLY B 1 73 ? -10.766 0.714 -2.336 1 98.69 73 GLY B N 1
ATOM 1582 C CA . GLY B 1 73 ? -9.547 1.158 -2.986 1 98.69 73 GLY B CA 1
ATOM 1583 C C . GLY B 1 73 ? -8.383 0.201 -2.791 1 98.69 73 GLY B C 1
ATOM 1584 O O . GLY B 1 73 ? -7.32 0.38 -3.385 1 98.69 73 GLY B O 1
ATOM 1585 N N . SER B 1 74 ? -8.5 -0.828 -1.984 1 98.69 74 SER B N 1
ATOM 1586 C CA . SER B 1 74 ? -7.395 -1.733 -1.691 1 98.69 74 SER B CA 1
ATOM 1587 C C . SER B 1 74 ? -6.895 -2.422 -2.957 1 98.69 74 SER B C 1
ATOM 1589 O O . SER B 1 74 ? -7.676 -3.035 -3.688 1 98.69 74 SER B O 1
ATOM 1591 N N . PRO B 1 75 ? -5.574 -2.316 -3.268 1 98.88 75 PRO B N 1
ATOM 1592 C CA . PRO B 1 75 ? -5.02 -3.152 -4.332 1 98.88 75 PRO B CA 1
ATOM 1593 C C . PRO B 1 75 ? -5.141 -4.645 -4.035 1 98.88 75 PRO B C 1
ATOM 1595 O O . PRO B 1 75 ? -5.023 -5.059 -2.879 1 98.88 75 PRO B O 1
ATOM 1598 N N . LEU B 1 76 ? -5.332 -5.445 -5.082 1 98.69 76 LEU B N 1
ATOM 1599 C CA . LEU B 1 76 ? -5.609 -6.848 -4.801 1 98.69 76 LEU B CA 1
ATOM 1600 C C . LEU B 1 76 ? -4.633 -7.754 -5.543 1 98.69 76 LEU B C 1
ATOM 1602 O O . LEU B 1 76 ? -4.254 -8.812 -5.035 1 98.69 76 LEU B O 1
ATOM 1606 N N . SER B 1 77 ? -4.27 -7.363 -6.777 1 98.5 77 SER B N 1
ATOM 1607 C CA . SER B 1 77 ? -3.41 -8.281 -7.512 1 98.5 77 SER B CA 1
ATOM 1608 C C . SER B 1 77 ? -2.654 -7.562 -8.625 1 98.5 77 SER B C 1
ATOM 1610 O O . SER B 1 77 ? -2.986 -6.43 -8.977 1 98.5 77 SER B O 1
ATOM 1612 N N . PHE B 1 78 ? -1.628 -8.219 -9.023 1 98.06 78 PHE B N 1
ATOM 1613 C CA . PHE B 1 78 ? -0.719 -7.816 -10.094 1 98.06 78 PHE B CA 1
ATOM 1614 C C . PHE B 1 78 ? -0.389 -8.992 -11 1 98.06 78 PHE B C 1
ATOM 1616 O O . PHE B 1 78 ? -0.189 -10.117 -10.523 1 98.06 78 PHE B O 1
ATOM 1623 N N . ARG B 1 79 ? -0.447 -8.727 -12.297 1 97.5 79 ARG B N 1
ATOM 1624 C CA . ARG B 1 79 ? 0.072 -9.719 -13.234 1 97.5 79 ARG B CA 1
ATOM 1625 C C . ARG B 1 79 ? 0.786 -9.047 -14.406 1 97.5 79 ARG B C 1
ATOM 1627 O O . ARG B 1 79 ? 0.445 -7.926 -14.789 1 97.5 79 ARG B O 1
ATOM 1634 N N . SER B 1 80 ? 1.798 -9.688 -14.859 1 96.81 80 SER B N 1
ATOM 1635 C CA . SER B 1 80 ? 2.576 -9.203 -15.992 1 96.81 80 SER B CA 1
ATOM 1636 C C . SER B 1 80 ? 2.732 -10.281 -17.062 1 96.81 80 SER B C 1
ATOM 1638 O O . SER B 1 80 ? 2.869 -11.461 -16.734 1 96.81 80 SER B O 1
ATOM 1640 N N . LYS B 1 81 ? 2.781 -9.859 -18.328 1 95.44 81 LYS B N 1
ATOM 1641 C CA . LYS B 1 81 ? 3.025 -10.789 -19.438 1 95.44 81 LYS B CA 1
ATOM 1642 C C . LYS B 1 81 ? 4.414 -11.414 -19.328 1 95.44 81 LYS B C 1
ATOM 1644 O O . LYS B 1 81 ? 4.633 -12.531 -19.797 1 95.44 81 LYS B O 1
ATOM 1649 N N . ASN B 1 82 ? 5.363 -10.711 -18.703 1 93.5 82 ASN B N 1
ATOM 1650 C CA . ASN B 1 82 ? 6.734 -11.195 -18.547 1 93.5 82 ASN B CA 1
ATOM 1651 C C . ASN B 1 82 ? 6.82 -12.3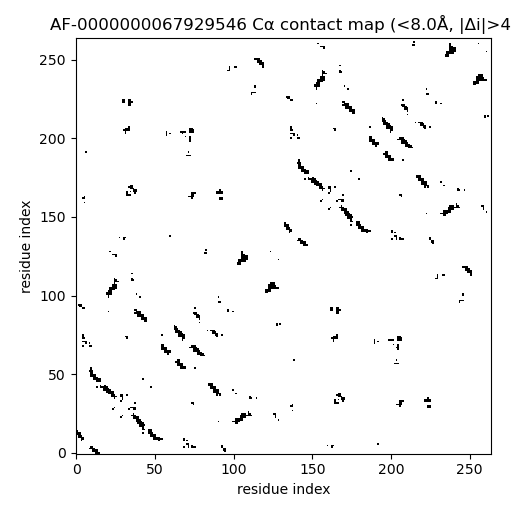12 -17.516 1 93.5 82 ASN B C 1
ATOM 1653 O O . ASN B 1 82 ? 7.809 -13.047 -17.469 1 93.5 82 ASN B O 1
ATOM 1657 N N . MET B 1 83 ? 5.922 -12.406 -16.641 1 93.25 83 MET B N 1
ATOM 1658 C CA . MET B 1 83 ? 5.785 -13.484 -15.664 1 93.25 83 MET B CA 1
ATOM 1659 C C . MET B 1 83 ? 4.492 -14.266 -15.891 1 93.25 83 MET B C 1
ATOM 1661 O O . MET B 1 83 ? 3.574 -14.203 -15.07 1 93.25 83 MET B O 1
ATOM 1665 N N . SER B 1 84 ? 4.492 -15.031 -16.953 1 90.81 84 SER B N 1
ATOM 1666 C CA . SER B 1 84 ? 3.281 -15.672 -17.453 1 90.81 84 SER B CA 1
ATOM 1667 C C . SER B 1 84 ? 2.816 -16.781 -16.531 1 90.81 84 SER B C 1
ATOM 1669 O O . SER B 1 84 ? 3.629 -17.422 -15.852 1 90.81 84 SER B O 1
ATOM 1671 N N . GLY B 1 85 ? 1.514 -16.969 -16.484 1 94.12 85 GLY B N 1
ATOM 1672 C CA . GLY B 1 85 ? 0.921 -18.094 -15.789 1 94.12 85 GLY B CA 1
ATOM 1673 C C . GLY B 1 85 ? 0.83 -17.875 -14.289 1 94.12 85 GLY B C 1
ATOM 1674 O O . GLY B 1 85 ? 0.547 -18.812 -13.547 1 94.12 85 GLY B O 1
ATOM 1675 N N . VAL B 1 86 ? 1.177 -16.672 -13.867 1 96.12 86 VAL B N 1
ATOM 1676 C CA . VAL B 1 86 ? 1.225 -16.422 -12.43 1 96.12 86 VAL B CA 1
ATOM 1677 C C . VAL B 1 86 ? 0.413 -15.172 -12.102 1 96.12 86 VAL B C 1
ATOM 1679 O O . VAL B 1 86 ? 0.493 -14.164 -12.812 1 96.12 86 VAL B O 1
ATOM 1682 N N . MET B 1 87 ? -0.454 -15.344 -11.133 1 96.94 87 MET B N 1
ATOM 1683 C CA . MET B 1 87 ? -1.089 -14.195 -10.492 1 96.94 87 MET B CA 1
ATOM 1684 C C . MET B 1 87 ? -0.368 -13.82 -9.203 1 96.94 87 MET B C 1
ATOM 1686 O O . MET B 1 87 ? 0.013 -14.703 -8.422 1 96.94 87 MET B O 1
ATOM 1690 N N . HIS B 1 88 ? -0.127 -12.578 -9 1 97.88 88 HIS B N 1
ATOM 1691 C CA . HIS B 1 88 ? 0.523 -12.078 -7.789 1 97.88 88 HIS B CA 1
ATOM 1692 C C . HIS B 1 88 ? -0.483 -11.414 -6.855 1 97.88 88 HIS B C 1
ATOM 1694 O O . HIS B 1 88 ? -1.158 -10.461 -7.246 1 97.88 88 HIS B O 1
ATOM 1700 N N . PHE B 1 89 ? -0.64 -11.961 -5.719 1 98.19 89 PHE B N 1
ATOM 1701 C CA . PHE B 1 89 ? -1.436 -11.352 -4.664 1 98.19 89 PHE B CA 1
ATOM 1702 C C . PHE B 1 89 ? -0.537 -10.711 -3.611 1 98.19 89 PHE B C 1
ATOM 1704 O O . PHE B 1 89 ? 0.634 -11.07 -3.482 1 98.19 89 PHE B O 1
ATOM 1711 N N . PHE B 1 90 ? -1.047 -9.742 -2.895 1 98.44 90 PHE B N 1
ATOM 1712 C CA . PHE B 1 90 ? -0.25 -9.031 -1.901 1 98.44 90 PHE B CA 1
ATOM 1713 C C . PHE B 1 90 ? -0.267 -9.773 -0.566 1 98.44 90 PHE B C 1
ATOM 1715 O O . PHE B 1 90 ? -1.318 -9.898 0.064 1 98.44 90 PHE B O 1
ATOM 1722 N N . ALA B 1 91 ? 0.862 -10.18 -0.107 1 97.94 91 ALA B N 1
ATOM 1723 C CA . ALA B 1 91 ? 1.02 -10.961 1.114 1 97.94 91 ALA B CA 1
ATOM 1724 C C . ALA B 1 91 ? 0.431 -10.234 2.318 1 97.94 91 ALA B C 1
ATOM 1726 O O . ALA B 1 91 ? -0.255 -10.836 3.145 1 97.94 91 ALA B O 1
ATOM 1727 N N . ALA B 1 92 ? 0.709 -8.914 2.35 1 97.44 92 ALA B N 1
ATOM 1728 C CA . ALA B 1 92 ? 0.357 -8.125 3.525 1 97.44 92 ALA B CA 1
ATOM 1729 C C . ALA B 1 92 ? -1.155 -7.953 3.639 1 97.44 92 ALA B C 1
ATOM 1731 O O . ALA B 1 92 ? -1.664 -7.543 4.684 1 97.44 92 ALA B O 1
ATOM 1732 N N . ALA B 1 93 ? -1.9 -8.258 2.572 1 93.12 93 ALA B N 1
ATOM 1733 C CA . ALA B 1 93 ? -3.352 -8.102 2.574 1 93.12 93 ALA B CA 1
ATOM 1734 C C . ALA B 1 93 ? -4.047 -9.438 2.791 1 93.12 93 ALA B C 1
ATOM 1736 O O . ALA B 1 93 ? -5.277 -9.508 2.846 1 93.12 93 ALA B O 1
ATOM 1737 N N . MET B 1 94 ? -3.277 -10.477 2.92 1 96 94 MET B N 1
ATOM 1738 C CA . MET B 1 94 ? -3.848 -11.805 3.145 1 96 94 MET B CA 1
ATOM 1739 C C . MET B 1 94 ? -4.387 -11.93 4.566 1 96 94 MET B C 1
ATOM 1741 O O . MET B 1 94 ? -4.027 -11.141 5.441 1 96 94 MET B O 1
ATOM 1745 N N . ALA B 1 95 ? -5.23 -12.906 4.77 1 95.44 95 ALA B N 1
ATOM 1746 C CA . ALA B 1 95 ? -5.855 -13.133 6.066 1 95.44 95 ALA B CA 1
ATOM 1747 C C . ALA B 1 95 ? -4.809 -13.453 7.133 1 95.44 95 ALA B C 1
ATOM 1749 O O . ALA B 1 95 ? -4.945 -13.055 8.289 1 95.44 95 ALA B O 1
ATOM 1750 N N . GLU B 1 96 ? -3.768 -14.227 6.75 1 96.06 96 GLU B N 1
ATOM 1751 C CA . GLU B 1 96 ? -2.664 -14.578 7.637 1 96.06 96 GLU B CA 1
ATOM 1752 C C . GLU B 1 96 ? -1.325 -14.117 7.066 1 96.06 96 GLU B C 1
ATOM 1754 O O . GLU B 1 96 ? -0.471 -14.945 6.734 1 96.06 96 GLU B O 1
ATOM 1759 N N . PRO B 1 97 ? -1.146 -12.805 7.086 1 97.62 97 PRO B N 1
ATOM 1760 C CA . PRO B 1 97 ? 0.039 -12.266 6.418 1 97.62 97 PRO B CA 1
ATOM 1761 C C . PRO B 1 97 ? 1.344 -12.742 7.055 1 97.62 97 PRO B C 1
ATOM 1763 O O . PRO B 1 97 ? 2.379 -12.797 6.387 1 97.62 97 PRO B O 1
ATOM 1766 N N . GLU B 1 98 ? 1.337 -13.102 8.344 1 97.62 98 GLU B N 1
ATOM 1767 C CA . GLU B 1 98 ? 2.541 -13.523 9.055 1 97.62 98 GLU B CA 1
ATOM 1768 C C . GLU B 1 98 ? 3.096 -14.82 8.477 1 97.62 98 GLU B C 1
ATOM 1770 O O . GLU B 1 98 ? 4.262 -15.156 8.695 1 97.62 98 GLU B O 1
ATOM 1775 N N . LYS B 1 99 ? 2.314 -15.523 7.668 1 96.25 99 LYS B N 1
ATOM 1776 C CA . LYS B 1 99 ? 2.719 -16.812 7.133 1 96.25 99 LYS B CA 1
ATOM 1777 C C . LYS B 1 99 ? 3.471 -16.656 5.812 1 96.25 99 LYS B C 1
ATOM 1779 O O . LYS B 1 99 ? 4.016 -17.625 5.285 1 96.25 99 LYS B O 1
ATOM 1784 N N . PHE B 1 100 ? 3.537 -15.461 5.363 1 97.06 100 PHE B N 1
ATOM 1785 C CA . PHE B 1 100 ? 4.117 -15.227 4.047 1 97.06 100 PHE B CA 1
ATOM 1786 C C . PHE B 1 100 ? 5.395 -14.406 4.148 1 97.06 100 PHE B C 1
ATOM 1788 O O . PHE B 1 100 ? 5.48 -13.312 3.586 1 97.06 100 PHE B O 1
ATOM 1795 N N . ALA B 1 101 ? 6.402 -15.062 4.773 1 97.81 101 ALA B N 1
ATOM 1796 C CA . ALA B 1 101 ? 7.699 -14.398 4.875 1 97.81 101 ALA B CA 1
ATOM 1797 C C . ALA B 1 101 ? 8.398 -14.352 3.521 1 97.81 101 ALA B C 1
ATOM 1799 O O . ALA B 1 101 ? 8.57 -15.383 2.867 1 97.81 101 ALA B O 1
ATOM 1800 N N . PRO B 1 102 ? 8.766 -13.133 3.111 1 98.56 102 PRO B N 1
ATOM 1801 C CA . PRO B 1 102 ? 9.453 -13.047 1.822 1 98.56 102 PRO B CA 1
ATOM 1802 C C . PRO B 1 102 ? 10.859 -13.648 1.864 1 98.56 102 PRO B C 1
ATOM 1804 O O . PRO B 1 102 ? 11.43 -13.812 2.945 1 98.56 102 PRO B O 1
ATOM 1807 N N . THR B 1 103 ? 11.344 -13.961 0.653 1 98.38 103 THR B N 1
ATOM 1808 C CA . THR B 1 103 ? 12.641 -14.617 0.571 1 98.38 103 THR B CA 1
ATOM 1809 C C . THR B 1 103 ? 13.586 -13.852 -0.352 1 98.38 103 THR B C 1
ATOM 1811 O O . THR B 1 103 ? 14.75 -14.219 -0.511 1 98.38 103 THR B O 1
ATOM 1814 N N . LEU B 1 104 ? 13.148 -12.82 -0.947 1 98.38 104 LEU B N 1
ATOM 1815 C CA . LEU B 1 104 ? 13.898 -12.109 -1.976 1 98.38 104 LEU B CA 1
ATOM 1816 C C . LEU B 1 104 ? 13.414 -10.664 -2.092 1 98.38 104 LEU B C 1
ATOM 1818 O O . LEU B 1 104 ? 12.211 -10.398 -1.989 1 98.38 104 LEU B O 1
ATOM 1822 N N . HIS B 1 105 ? 14.367 -9.688 -2.324 1 98.81 105 HIS B N 1
ATOM 1823 C CA . HIS B 1 105 ? 14.055 -8.328 -2.754 1 98.81 105 HIS B CA 1
ATOM 1824 C C . HIS B 1 105 ? 14.281 -8.156 -4.25 1 98.81 105 HIS B C 1
ATOM 1826 O O . HIS B 1 105 ? 15.352 -8.516 -4.762 1 98.81 105 HIS B O 1
ATOM 1832 N N . VAL B 1 106 ? 13.297 -7.605 -4.891 1 98.56 106 VAL B N 1
ATOM 1833 C CA . VAL B 1 106 ? 13.445 -7.316 -6.312 1 98.56 106 VAL B CA 1
ATOM 1834 C C . VAL B 1 106 ? 13.344 -5.812 -6.551 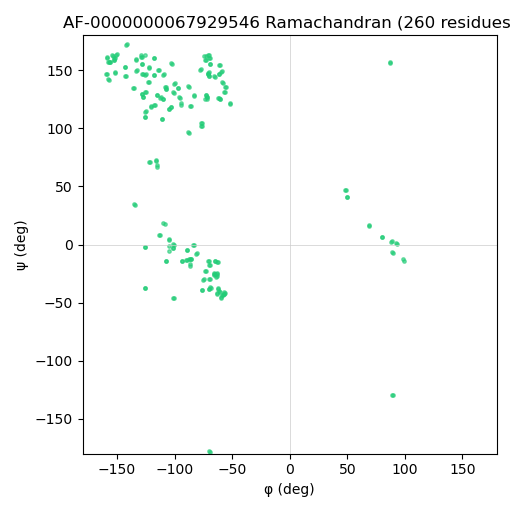1 98.56 106 VAL B C 1
ATOM 1836 O O . VAL B 1 106 ? 12.836 -5.078 -5.703 1 98.56 106 VAL B O 1
ATOM 1839 N N . ALA B 1 107 ? 13.867 -5.355 -7.727 1 98.62 107 ALA B N 1
ATOM 1840 C CA . ALA B 1 107 ? 13.977 -3.932 -8.031 1 98.62 107 ALA B CA 1
ATOM 1841 C C . ALA B 1 107 ? 14.633 -3.174 -6.883 1 98.62 107 ALA B C 1
ATOM 1843 O O . ALA B 1 107 ? 14.172 -2.102 -6.488 1 98.62 107 ALA B O 1
ATOM 1844 N N . PHE B 1 108 ? 15.633 -3.824 -6.363 1 98.75 108 PHE B N 1
ATOM 1845 C CA . PHE B 1 108 ? 16.234 -3.311 -5.137 1 98.75 108 PHE B CA 1
ATOM 1846 C C . PHE B 1 108 ? 16.906 -1.968 -5.387 1 98.75 108 PHE B C 1
ATOM 1848 O O . PHE B 1 108 ? 17.031 -1.149 -4.473 1 98.75 108 PHE B O 1
ATOM 1855 N N . GLU B 1 109 ? 17.312 -1.727 -6.59 1 98.56 109 GLU B N 1
ATOM 1856 C CA . GLU B 1 109 ? 17.953 -0.465 -6.961 1 98.56 109 GLU B CA 1
ATOM 1857 C C . GLU B 1 109 ? 17 0.711 -6.762 1 98.56 109 GLU B C 1
ATOM 1859 O O . GLU B 1 109 ? 17.422 1.866 -6.742 1 98.56 109 GLU B O 1
ATOM 1864 N N . GLU B 1 110 ? 15.742 0.442 -6.605 1 98.62 110 GLU B N 1
ATOM 1865 C CA . GLU B 1 110 ? 14.75 1.506 -6.465 1 98.62 110 GLU B CA 1
ATOM 1866 C C . GLU B 1 110 ? 14.281 1.633 -5.016 1 98.62 110 GLU B C 1
ATOM 1868 O O . GLU B 1 110 ? 13.375 2.416 -4.723 1 98.62 110 GLU B O 1
ATOM 1873 N N . LYS B 1 111 ? 14.898 0.848 -4.117 1 98.88 111 LYS B N 1
ATOM 1874 C CA . LYS B 1 111 ? 14.547 0.978 -2.707 1 98.88 111 LYS B CA 1
ATOM 1875 C C . LYS B 1 111 ? 14.75 2.41 -2.219 1 98.88 111 LYS B C 1
ATOM 1877 O O . LYS B 1 111 ? 15.75 3.047 -2.551 1 98.88 111 LYS B O 1
ATOM 1882 N N . LEU B 1 112 ? 13.742 2.961 -1.539 1 98.88 112 LEU B N 1
ATOM 1883 C CA . LEU B 1 112 ? 13.898 4.305 -0.988 1 98.88 112 LEU B CA 1
ATOM 1884 C C . LEU B 1 112 ? 15.086 4.363 -0.029 1 98.88 112 LEU B C 1
ATOM 1886 O O . LEU B 1 112 ? 15.305 3.434 0.751 1 98.88 112 LEU B O 1
ATOM 1890 N N . PRO B 1 113 ? 15.859 5.43 -0.055 1 98.62 113 PRO B N 1
ATOM 1891 C CA . PRO B 1 113 ? 17.094 5.48 0.725 1 98.62 113 PRO B CA 1
ATOM 1892 C C . PRO B 1 113 ? 16.844 5.461 2.23 1 98.62 113 PRO B C 1
ATOM 1894 O O . PRO B 1 113 ? 17.703 5.023 2.998 1 98.62 113 PRO B O 1
ATOM 1897 N N . TRP B 1 114 ? 15.688 5.883 2.684 1 98.62 114 TRP B N 1
ATOM 1898 C CA . TRP B 1 114 ? 15.438 5.934 4.121 1 98.62 114 TRP B CA 1
ATOM 1899 C C . TRP B 1 114 ? 14.898 4.602 4.625 1 98.62 114 TRP B C 1
ATOM 1901 O O . TRP B 1 114 ? 14.75 4.402 5.832 1 98.62 114 TRP B O 1
ATOM 1911 N N . LEU B 1 115 ? 14.492 3.68 3.748 1 98.81 115 LEU B N 1
ATOM 1912 C CA . LEU B 1 115 ? 14.047 2.354 4.16 1 98.81 115 LEU B CA 1
ATOM 1913 C C . LEU B 1 115 ? 15.234 1.465 4.508 1 98.81 115 LEU B C 1
ATOM 1915 O O . LEU B 1 115 ? 15.953 1.007 3.615 1 98.81 115 LEU B O 1
ATOM 1919 N N . MET B 1 116 ? 15.477 1.236 5.766 1 98.75 116 MET B N 1
ATOM 1920 C CA . MET B 1 116 ? 16.578 0.412 6.238 1 98.75 116 MET B CA 1
ATOM 1921 C C . MET B 1 116 ? 16.094 -0.964 6.672 1 98.75 116 MET B C 1
ATOM 1923 O O . MET B 1 116 ? 15.32 -1.08 7.621 1 98.75 116 MET B O 1
ATOM 1927 N N . LEU B 1 117 ? 16.547 -1.939 6.047 1 98.69 117 LEU B N 1
ATOM 1928 C CA . LEU B 1 117 ? 16.109 -3.316 6.277 1 98.69 117 LEU B CA 1
ATOM 1929 C C . LEU B 1 117 ? 17.25 -4.148 6.852 1 98.69 117 LEU B C 1
ATOM 1931 O O . LEU B 1 117 ? 18.422 -3.879 6.578 1 98.69 117 LEU B O 1
ATOM 1935 N N . ALA B 1 118 ? 16.875 -5.156 7.648 1 98.5 118 ALA B N 1
ATOM 1936 C CA . ALA B 1 118 ? 17.859 -6.031 8.273 1 98.5 118 ALA B CA 1
ATOM 1937 C C . ALA B 1 118 ? 17.453 -7.496 8.148 1 98.5 118 ALA B C 1
ATOM 1939 O O . ALA B 1 118 ? 17.625 -8.273 9.086 1 98.5 118 ALA B O 1
ATOM 1940 N N . ASP B 1 119 ? 16.844 -7.824 7.098 1 98.31 119 ASP B N 1
ATOM 1941 C CA . ASP B 1 119 ? 16.312 -9.18 6.969 1 98.31 119 ASP B CA 1
ATOM 1942 C C . ASP B 1 119 ? 17.344 -10.125 6.363 1 98.31 119 ASP B C 1
ATOM 1944 O O . ASP B 1 119 ? 17.188 -11.344 6.426 1 98.31 119 ASP B O 1
ATOM 1948 N N . GLY B 1 120 ? 18.422 -9.539 5.797 1 98.44 120 GLY B N 1
ATOM 1949 C CA . GLY B 1 120 ? 19.484 -10.344 5.242 1 98.44 120 GLY B CA 1
ATOM 1950 C C . GLY B 1 120 ? 19.078 -11.094 3.988 1 98.44 120 GLY B C 1
ATOM 1951 O O . GLY B 1 120 ? 19.75 -12.055 3.586 1 98.44 120 GLY B O 1
ATOM 1952 N N . LEU B 1 121 ? 18.047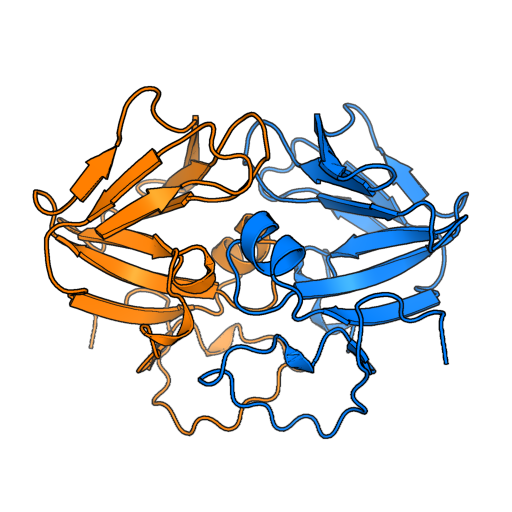 -10.742 3.379 1 98.69 121 LEU B N 1
ATOM 1953 C CA . LEU B 1 121 ? 17.547 -11.445 2.199 1 98.69 121 LEU B CA 1
ATOM 1954 C C . LEU B 1 121 ? 18.359 -11.07 0.964 1 98.69 121 LEU B C 1
ATOM 1956 O O . LEU B 1 121 ? 18.891 -9.969 0.88 1 98.69 121 LEU B O 1
ATOM 1960 N N . PRO B 1 122 ? 18.469 -12.016 -0.016 1 98.38 122 PRO B N 1
ATOM 1961 C CA . PRO B 1 122 ? 19.094 -11.641 -1.285 1 98.38 122 PRO B CA 1
ATOM 1962 C C . PRO B 1 122 ? 18.359 -10.523 -2.01 1 98.38 122 PRO B C 1
ATOM 1964 O O . PRO B 1 122 ? 17.156 -10.336 -1.789 1 98.38 122 PRO B O 1
ATOM 1967 N N . THR B 1 123 ? 19.141 -9.797 -2.844 1 98.31 123 THR B N 1
ATOM 1968 C CA . THR B 1 123 ? 18.594 -8.688 -3.609 1 98.31 123 THR B CA 1
ATOM 1969 C C . THR B 1 123 ? 18.875 -8.859 -5.098 1 98.31 123 THR B C 1
ATOM 1971 O O . THR B 1 123 ? 19.875 -9.477 -5.477 1 98.31 123 THR B O 1
ATOM 1974 N N . ARG B 1 124 ? 17.906 -8.383 -5.84 1 97.62 124 ARG B N 1
ATOM 1975 C CA . ARG B 1 124 ? 18.109 -8.414 -7.289 1 97.62 124 ARG B CA 1
ATOM 1976 C C . ARG B 1 124 ? 17.734 -7.07 -7.918 1 97.62 124 ARG B C 1
ATOM 1978 O O . ARG B 1 124 ? 16.984 -6.285 -7.328 1 97.62 124 ARG B O 1
ATOM 1985 N N . PHE B 1 125 ? 18.328 -6.906 -9.156 1 97.25 125 PHE B N 1
ATOM 1986 C CA . PHE B 1 125 ? 17.953 -5.773 -9.992 1 97.25 125 PHE B CA 1
ATOM 1987 C C . PHE B 1 125 ? 16.75 -6.117 -10.859 1 97.25 125 PHE B C 1
ATOM 1989 O O . PHE B 1 125 ? 16.672 -7.207 -11.43 1 97.25 125 PHE B O 1
ATOM 1996 N N . GLY B 1 126 ? 15.781 -5.262 -10.969 1 95.5 126 GLY B N 1
ATOM 1997 C CA . GLY B 1 126 ? 14.586 -5.477 -11.773 1 95.5 126 GLY B CA 1
ATOM 1998 C C . GLY B 1 126 ? 13.492 -6.215 -11.023 1 95.5 126 GLY B C 1
ATOM 1999 O O . GLY B 1 126 ? 13.773 -7.016 -10.125 1 95.5 126 GLY B O 1
ATOM 2000 N N . PRO B 1 127 ? 12.297 -6.055 -11.461 1 93.38 127 PRO B N 1
ATOM 2001 C CA . PRO B 1 127 ? 11.156 -6.594 -10.719 1 93.38 127 PRO B CA 1
ATOM 2002 C C . PRO B 1 127 ? 10.852 -8.047 -11.078 1 93.38 127 PRO B C 1
ATOM 2004 O O . PRO B 1 127 ? 10.07 -8.703 -10.391 1 93.38 127 PRO B O 1
ATOM 2007 N N . ASP B 1 128 ? 11.383 -8.523 -12.258 1 94.06 128 ASP B N 1
ATOM 2008 C CA . ASP B 1 128 ? 11.109 -9.883 -12.711 1 94.06 128 ASP B CA 1
ATOM 2009 C C . ASP B 1 128 ? 11.922 -10.906 -11.93 1 94.06 128 ASP B C 1
ATOM 2011 O O . ASP B 1 128 ? 13.109 -11.109 -12.211 1 94.06 128 ASP B O 1
ATOM 2015 N N . TYR B 1 129 ? 11.242 -11.547 -10.992 1 93 129 TYR B N 1
ATOM 2016 C CA . TYR B 1 129 ? 11.953 -12.453 -10.094 1 93 129 TYR B CA 1
ATOM 2017 C C . TYR B 1 129 ? 12.164 -13.812 -10.75 1 93 129 TYR B C 1
ATOM 2019 O O . TYR B 1 129 ? 12.828 -14.68 -10.188 1 93 129 TYR B O 1
ATOM 2027 N N . THR B 1 130 ? 11.562 -13.969 -11.867 1 88.25 130 THR B N 1
ATOM 2028 C CA . THR B 1 130 ? 11.688 -15.258 -12.539 1 88.25 130 THR B CA 1
ATOM 2029 C C . THR B 1 130 ? 12.945 -15.297 -13.398 1 88.25 130 THR B C 1
ATOM 2031 O O . THR B 1 130 ? 13.312 -16.344 -13.93 1 88.25 130 THR B O 1
ATOM 2034 N N . LYS B 1 131 ? 13.531 -13.969 -13.562 1 77.5 131 LYS B N 1
ATOM 2035 C CA . LYS B 1 131 ? 14.75 -13.883 -14.359 1 77.5 131 LYS B CA 1
ATOM 2036 C C . LYS B 1 131 ? 15.992 -13.945 -13.477 1 77.5 131 LYS B C 1
ATOM 2038 O O . LYS B 1 131 ? 16.016 -13.367 -12.383 1 77.5 131 LYS B O 1
ATOM 2043 N N . GLY B 1 132 ? 16.922 -14.922 -13.609 1 62.47 132 GLY B N 1
ATOM 2044 C CA . GLY B 1 132 ? 18.234 -15.031 -12.984 1 62.47 132 GLY B CA 1
ATOM 2045 C C . GLY B 1 132 ? 18.609 -16.453 -12.609 1 62.47 132 GLY B C 1
ATOM 2046 O O . GLY B 1 132 ? 17.734 -17.312 -12.484 1 62.47 132 GLY B O 1
#

InterPro domains:
  IPR006913 CENP-V/GFA domain [PF04828] (3-106)
  IPR006913 CENP-V/GFA domain [PS51891] (1-115)
  IPR011057 Mss4-like superfamily [SSF51316] (4-124)

pLDDT: mean 96.51, std 4.55, range [62.41, 98.94]

Secondary structure (DSSP, 8-state):
-EEE-SSSSSEEEE-S--SEEEEE--HHHHHHHTSS-EEEEEEETTSEEEESSPPEEEEEETTEEEEE-TTT--EEEEEETTSTTEEEEEGGGSSSGGG----EEESGGG--TT--B-S---B-SSS-TT--/-EEE-SSSSSEEEE-S--SEEEEE--HHHHHHHTSS-EEEEEEETTSEEEESSPPEEEEEETTEEEEE-TTT--EEEEEEGGGTTEEEEEGGGSSSGGG----EEESGGG--TT--B-S---B-SSS-TT--

Organism: Mesorhizobium plurifarium (NCBI:txid69974)

Sequence (264 aa):
MRDRCFCGAIAFEVDGPAQACVVCHCESCRRQCSAPMTTYIGVLDGQWRWLGKPPKVFNSSPGVERTFCDYCGSPLSFRSKNMSGVMHFFAAAMAEPEKFAPTLHVAFEEKLPWLMLADGLPTRFGPDYTKGMRDRCFCGAIAFEVDGPAQACVVCHCESCRRQCSAPMTTYIGVLDGQWRWLGKPPKVFNSSPGVERTFCDYCGSPLSFRSKNMSGVMHFFAAAMAEPEKFAPTLHVAFEEKLPWLMLADGLPTRFGPDYTKG

Solvent-accessible surface area (backbone atoms only — not comparable to full-atom values): 13647 Å² total; per-residue (Å²): 90,72,38,45,47,71,78,53,79,34,31,31,38,38,75,55,74,67,75,41,36,35,31,42,18,35,64,68,59,14,26,42,26,20,9,65,36,37,34,34,27,31,31,49,68,86,33,52,48,72,46,81,58,71,63,45,75,28,71,85,46,96,59,29,43,31,30,16,37,85,69,62,20,14,50,52,37,41,36,38,65,90,48,66,66,36,42,28,34,34,28,40,35,39,81,62,34,73,76,54,58,61,63,35,34,21,12,43,86,49,45,48,82,69,68,40,67,58,67,82,58,55,72,36,78,46,74,60,79,85,65,128,90,75,37,45,48,70,78,54,80,33,30,32,38,40,74,55,73,67,75,42,34,33,31,40,18,36,66,68,60,14,25,42,26,20,8,64,37,35,31,35,27,30,31,50,68,86,32,52,45,74,44,80,58,71,63,45,75,26,71,84,46,95,59,29,44,32,29,15,37,86,69,63,19,13,51,52,37,40,35,38,66,91,48,65,63,37,40,29,34,34,29,40,35,39,80,62,34,74,78,53,58,60,62,36,33,20,13,43,87,50,46,47,81,70,69,40,69,59,67,82,56,54,72,36,77,49,73,60,79,85,65,130

Foldseek 3Di:
DKAAFPVRPKIKDFADDFPAKEKEQDPVVCVLQVHRIFIKTKGFPVRMDIDPDFFDWDDPDVQKIWGAHPPPSGTAWIDGPLDPRIIIGTLVRGPCSVVRDHQEYECVVNRDPVDDDDPPHYYYRHDPPVPD/DKFAFPVRPKIKDFADDFPAKEKEQDPVVCVLQVHRIFIKTKGFPVRMDIDPDFFDWDDPDVQKIWGAHPPPSGTAWIDGPLPPRIIIGTLVRGPCSVVRDHQEYECVVNRDPVDDDDPPHYYYRHDPPVPD